Protein AF-A0A1S3G0K1-F1 (afdb_monomer_lite)

Radius of gyration: 44.55 Å; chains: 1; bounding box: 95×57×128 Å

Structure (mmCIF, N/CA/C/O backbone):
data_AF-A0A1S3G0K1-F1
#
_entry.id   AF-A0A1S3G0K1-F1
#
loop_
_atom_site.group_PDB
_atom_site.id
_atom_site.type_symbol
_atom_sit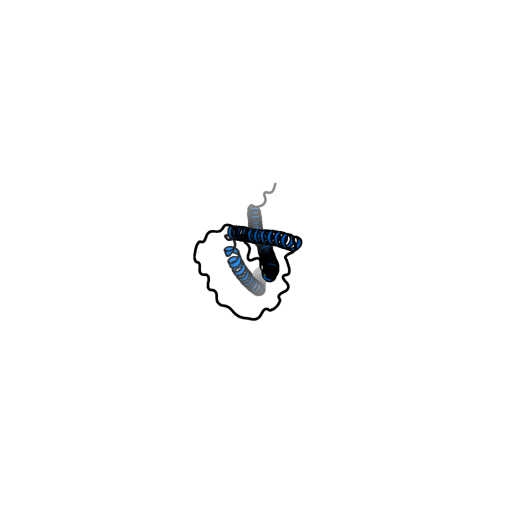e.label_atom_id
_atom_site.label_alt_id
_atom_site.label_comp_id
_atom_site.label_asym_id
_atom_site.label_entity_id
_atom_site.label_seq_id
_atom_site.pdbx_PDB_ins_code
_atom_site.Cartn_x
_atom_site.Cartn_y
_atom_site.Cartn_z
_atom_site.occupancy
_atom_site.B_iso_or_equiv
_atom_site.auth_seq_id
_atom_site.auth_comp_id
_atom_site.auth_asym_id
_atom_site.auth_atom_id
_atom_site.pdbx_PDB_model_num
ATOM 1 N N . MET A 1 1 ? 14.405 29.725 -58.510 1.00 44.22 1 MET A N 1
ATOM 2 C CA . MET A 1 1 ? 13.677 29.048 -57.414 1.00 44.22 1 MET A CA 1
ATOM 3 C C . MET A 1 1 ? 14.198 27.613 -57.371 1.00 44.22 1 MET A C 1
ATOM 5 O O . MET A 1 1 ? 13.686 26.761 -58.080 1.00 44.22 1 MET A O 1
ATOM 9 N N . ASN A 1 2 ? 15.330 27.381 -56.696 1.00 47.59 2 ASN A N 1
ATOM 10 C CA . ASN A 1 2 ? 15.990 26.072 -56.712 1.00 47.59 2 ASN A CA 1
ATOM 11 C C . ASN A 1 2 ? 15.284 25.150 -55.718 1.00 47.59 2 ASN A C 1
ATOM 13 O O . ASN A 1 2 ? 15.395 25.337 -54.508 1.00 47.59 2 ASN A O 1
ATOM 17 N N . LEU A 1 3 ? 14.529 24.192 -56.255 1.00 55.78 3 LEU A N 1
ATOM 18 C CA . LEU A 1 3 ? 13.986 23.060 -55.513 1.00 55.78 3 LEU A CA 1
ATOM 19 C C . LEU A 1 3 ? 15.159 22.322 -54.853 1.00 55.78 3 LEU A C 1
ATOM 21 O O . LEU A 1 3 ? 16.129 21.975 -55.528 1.00 55.78 3 LEU A O 1
ATOM 25 N N . LEU A 1 4 ? 15.100 22.130 -53.530 1.00 58.53 4 LEU A N 1
ATOM 26 C CA . LEU A 1 4 ? 16.066 21.284 -52.830 1.00 58.53 4 LEU A CA 1
ATOM 27 C C . LEU A 1 4 ? 16.098 19.896 -53.506 1.00 58.53 4 LEU A C 1
ATOM 29 O O . LEU A 1 4 ? 15.032 19.377 -53.842 1.00 58.53 4 LEU A O 1
ATOM 33 N N . PRO A 1 5 ? 17.282 19.283 -53.691 1.00 68.56 5 PRO A N 1
ATOM 34 C CA . PRO A 1 5 ? 17.384 17.950 -54.277 1.00 68.56 5 PRO A CA 1
ATOM 35 C C . PRO A 1 5 ? 16.595 16.947 -53.423 1.00 68.56 5 PRO A C 1
ATOM 37 O O . PRO A 1 5 ? 16.707 16.969 -52.195 1.00 68.56 5 PRO A O 1
ATOM 40 N N . GLN A 1 6 ? 15.797 16.097 -54.080 1.00 60.50 6 GLN A N 1
ATOM 41 C CA . GLN A 1 6 ? 14.873 15.122 -53.471 1.00 60.50 6 GLN A CA 1
ATOM 42 C C . GLN A 1 6 ? 15.514 14.301 -52.333 1.00 60.50 6 GLN A C 1
ATOM 44 O O . GLN A 1 6 ? 14.873 14.050 -51.314 1.00 60.50 6 GLN A O 1
ATOM 49 N N . ASP A 1 7 ? 16.811 14.001 -52.435 1.00 64.25 7 ASP A N 1
ATOM 50 C CA . ASP A 1 7 ? 17.574 13.257 -51.423 1.00 64.25 7 ASP A CA 1
ATOM 51 C C . ASP A 1 7 ? 17.661 13.968 -50.064 1.00 64.25 7 ASP A C 1
ATOM 53 O O . ASP A 1 7 ? 17.578 13.331 -49.013 1.00 64.25 7 ASP A O 1
ATOM 57 N N . LYS A 1 8 ? 17.767 15.305 -50.050 1.00 71.62 8 LYS A N 1
ATOM 58 C CA . LYS A 1 8 ? 17.786 16.074 -48.793 1.00 71.62 8 LYS A CA 1
ATOM 59 C C . LYS A 1 8 ? 16.421 16.077 -48.112 1.00 71.62 8 LYS A C 1
ATOM 61 O O . LYS A 1 8 ? 16.358 16.104 -46.886 1.00 71.62 8 LYS A O 1
ATOM 66 N N . TYR A 1 9 ? 15.345 16.041 -48.898 1.00 73.69 9 TYR A N 1
ATOM 67 C CA . TYR A 1 9 ? 13.979 15.969 -48.383 1.00 73.69 9 TYR A CA 1
ATOM 68 C C . TYR A 1 9 ? 13.699 14.602 -47.749 1.00 73.69 9 TYR A C 1
ATOM 70 O O . TYR A 1 9 ? 13.174 14.544 -46.640 1.00 73.69 9 TYR A O 1
ATOM 78 N N . ALA A 1 10 ? 14.132 13.515 -48.394 1.00 75.12 10 ALA A N 1
ATOM 79 C CA . ALA A 1 10 ? 14.035 12.166 -47.839 1.00 75.12 10 ALA A CA 1
ATOM 80 C C . ALA A 1 10 ? 14.834 12.022 -46.533 1.00 75.12 10 ALA A C 1
ATOM 82 O O . ALA A 1 10 ? 14.317 11.512 -45.541 1.00 75.12 10 ALA A O 1
ATOM 83 N N . GLN A 1 11 ? 16.061 12.551 -46.492 1.00 73.38 11 GLN A N 1
ATOM 84 C CA . GLN A 1 11 ? 16.893 12.530 -45.289 1.00 73.38 11 GLN A CA 1
ATOM 85 C C . GLN A 1 11 ? 16.291 13.356 -44.138 1.00 73.38 11 GLN A C 1
ATOM 87 O O . GLN A 1 11 ? 16.360 12.947 -42.979 1.00 73.38 11 GLN A O 1
ATOM 92 N N . TYR A 1 12 ? 15.668 14.496 -44.447 1.00 75.31 12 TYR A N 1
ATOM 93 C CA . TYR A 1 12 ? 14.980 15.327 -43.457 1.00 75.31 12 TYR A CA 1
ATOM 94 C C . TYR A 1 12 ? 13.729 14.641 -42.889 1.00 75.31 12 TYR A C 1
ATOM 96 O O . TYR A 1 12 ? 13.531 14.629 -41.675 1.00 75.31 12 TYR A O 1
ATOM 104 N N . LEU A 1 13 ? 12.923 14.010 -43.748 1.00 75.75 13 LEU A N 1
ATOM 105 C CA . LEU A 1 13 ? 11.755 13.234 -43.325 1.00 75.75 13 LEU A CA 1
ATOM 106 C C . LEU A 1 13 ? 12.152 12.009 -42.495 1.00 75.75 13 LEU A C 1
ATOM 108 O O . LEU A 1 13 ? 11.506 11.718 -41.493 1.00 75.75 13 LEU A O 1
ATOM 112 N N . GLN A 1 14 ? 13.246 11.333 -42.851 1.00 77.62 14 GLN A N 1
ATOM 113 C CA . GLN A 1 14 ? 13.774 10.216 -42.070 1.00 77.62 14 GLN A CA 1
ATOM 114 C C . GLN A 1 14 ? 14.258 10.664 -40.684 1.00 77.62 14 GLN A C 1
ATOM 116 O O . GLN A 1 14 ? 13.982 9.988 -39.695 1.00 77.62 14 GLN A O 1
ATOM 121 N N . TYR A 1 15 ? 14.918 11.822 -40.591 1.00 76.25 15 TYR A N 1
ATOM 122 C CA . TYR A 1 15 ? 15.326 12.396 -39.309 1.00 76.25 15 TYR A CA 1
ATOM 123 C C . TYR A 1 15 ? 14.120 12.751 -38.429 1.00 76.25 15 TYR A C 1
ATOM 125 O O . TYR A 1 15 ? 14.107 12.407 -37.251 1.00 76.25 15 TYR A O 1
ATOM 133 N N . LEU A 1 16 ? 13.085 13.371 -39.006 1.00 78.06 16 LEU A N 1
ATOM 134 C CA . LEU A 1 16 ? 11.827 13.677 -38.314 1.00 78.06 16 LEU A CA 1
ATOM 135 C C . LEU A 1 16 ? 11.107 12.420 -37.814 1.00 78.06 16 LEU A C 1
ATOM 137 O O . LEU A 1 16 ? 10.608 12.428 -36.692 1.00 78.06 16 LEU A O 1
ATOM 141 N N . ASN A 1 17 ? 11.091 11.341 -38.600 1.00 71.69 17 ASN A N 1
ATOM 142 C CA . ASN A 1 17 ? 10.470 10.078 -38.192 1.00 71.69 17 ASN A CA 1
ATOM 143 C C . ASN A 1 17 ? 11.197 9.450 -36.997 1.00 71.69 17 ASN A C 1
ATOM 145 O O . ASN A 1 17 ? 10.560 9.067 -36.023 1.00 71.69 17 ASN A O 1
ATOM 149 N N . ILE A 1 18 ? 12.533 9.424 -37.028 1.00 73.62 18 ILE A N 1
ATOM 150 C CA . ILE A 1 18 ? 13.353 8.915 -35.917 1.00 73.62 18 ILE A CA 1
ATOM 151 C C . ILE A 1 18 ? 13.140 9.756 -34.650 1.00 73.62 18 ILE A C 1
ATOM 153 O O . ILE A 1 18 ? 13.030 9.215 -33.552 1.00 73.62 18 ILE A O 1
ATOM 157 N N . LEU A 1 19 ? 13.054 11.082 -34.791 1.00 71.00 19 LEU A N 1
ATOM 158 C CA . LEU A 1 19 ? 12.780 11.987 -33.672 1.00 71.00 19 LEU A CA 1
ATOM 159 C C . LEU A 1 19 ? 11.377 11.774 -33.093 1.00 71.00 19 LEU A C 1
ATOM 161 O O . LEU A 1 19 ? 11.214 11.787 -31.875 1.00 71.00 19 LEU A O 1
ATOM 165 N N . SER A 1 20 ? 10.386 11.548 -33.958 1.00 75.31 20 SER A N 1
ATOM 166 C CA . SER A 1 20 ? 9.005 11.255 -33.574 1.00 75.31 20 SER A CA 1
ATOM 167 C C . SER A 1 20 ? 8.886 9.927 -32.828 1.00 75.31 20 SER A C 1
ATOM 169 O O . SER A 1 20 ? 8.263 9.890 -31.770 1.00 75.31 20 SER A O 1
ATOM 171 N N . GLU A 1 21 ? 9.499 8.852 -33.332 1.00 72.06 21 GLU A N 1
ATOM 172 C CA . GLU A 1 21 ? 9.485 7.551 -32.650 1.00 72.06 21 GLU A CA 1
ATOM 173 C C . GLU A 1 21 ? 10.198 7.608 -31.298 1.00 72.06 21 GLU A C 1
ATOM 175 O O . GLU A 1 21 ? 9.660 7.135 -30.303 1.00 72.06 21 GLU A O 1
ATOM 180 N N . CYS A 1 22 ? 11.343 8.290 -31.218 1.00 71.44 22 CYS A N 1
ATOM 181 C CA . CYS A 1 22 ? 12.070 8.457 -29.959 1.00 71.44 22 CYS A CA 1
ATOM 182 C C . CYS A 1 22 ? 11.266 9.269 -28.920 1.00 71.44 22 CYS A C 1
ATOM 184 O O . CYS A 1 22 ? 11.326 9.006 -27.718 1.00 71.44 22 CYS A O 1
ATOM 186 N N . TYR A 1 23 ? 10.470 10.245 -29.369 1.00 66.56 23 TYR A N 1
ATOM 187 C CA . TYR A 1 23 ? 9.589 11.021 -28.494 1.00 66.56 23 TYR A CA 1
ATOM 188 C C . TYR A 1 23 ? 8.366 10.214 -28.028 1.00 66.56 23 TYR A C 1
ATOM 190 O O . TYR A 1 23 ? 7.982 10.297 -26.861 1.00 66.56 23 TYR A O 1
ATOM 198 N N . LEU A 1 24 ? 7.785 9.399 -28.913 1.00 68.06 24 LEU A N 1
ATOM 199 C CA . LEU A 1 24 ? 6.706 8.463 -28.583 1.00 68.06 24 LEU A CA 1
ATOM 200 C C . LEU A 1 24 ? 7.162 7.384 -27.592 1.00 68.06 24 LEU A C 1
ATOM 202 O O . LEU A 1 24 ? 6.444 7.128 -26.628 1.00 68.06 24 LEU A O 1
ATOM 206 N N . ASP A 1 25 ? 8.364 6.829 -27.758 1.00 70.75 25 ASP A N 1
ATOM 207 C CA . ASP A 1 25 ? 8.956 5.868 -26.815 1.00 70.75 25 ASP A CA 1
ATOM 208 C C . ASP A 1 25 ? 9.283 6.503 -25.459 1.00 70.75 25 ASP A C 1
ATOM 210 O O . ASP A 1 25 ? 9.043 5.912 -24.409 1.00 70.75 25 ASP A O 1
ATOM 214 N N . SER A 1 26 ? 9.765 7.746 -25.452 1.00 67.50 26 SER A N 1
ATOM 215 C CA . SER A 1 26 ? 9.963 8.515 -24.217 1.00 67.50 26 SER A CA 1
ATOM 216 C C . SER A 1 26 ? 8.649 8.696 -23.440 1.00 67.50 26 SER A C 1
ATOM 218 O O . SER A 1 26 ? 8.595 8.467 -22.229 1.00 67.50 26 SER A O 1
ATOM 220 N N . ILE A 1 27 ? 7.559 9.042 -24.134 1.00 66.50 27 ILE A N 1
ATOM 221 C CA . ILE A 1 27 ? 6.227 9.187 -23.530 1.00 66.50 27 ILE A CA 1
ATOM 222 C C . ILE A 1 27 ? 5.674 7.832 -23.063 1.00 66.50 27 ILE A C 1
ATOM 224 O O . ILE A 1 27 ? 5.106 7.757 -21.967 1.00 66.50 27 ILE A O 1
ATOM 228 N N . SER A 1 28 ? 5.855 6.767 -23.854 1.00 65.88 28 SER A N 1
ATOM 229 C CA . SER A 1 28 ? 5.390 5.413 -23.516 1.00 65.88 28 SER A CA 1
ATOM 230 C C . SER A 1 28 ? 6.097 4.857 -22.278 1.00 65.88 28 SER A C 1
ATOM 232 O O . SER A 1 28 ? 5.469 4.169 -21.478 1.00 65.88 28 SER A O 1
ATOM 234 N N . LEU A 1 29 ? 7.364 5.226 -22.063 1.00 65.69 29 LEU A N 1
ATOM 235 C CA . LEU A 1 29 ? 8.149 4.848 -20.889 1.00 65.69 29 LEU A CA 1
ATOM 236 C C . LEU A 1 29 ? 7.809 5.692 -19.645 1.00 65.69 29 LEU A C 1
ATOM 238 O O . LEU A 1 29 ? 7.920 5.219 -18.511 1.00 65.69 29 LEU A O 1
ATOM 242 N N . PHE A 1 30 ? 7.364 6.937 -19.834 1.00 66.06 30 PHE A N 1
ATOM 243 C CA . PHE A 1 30 ? 7.071 7.873 -18.744 1.00 66.06 30 PHE A CA 1
ATOM 244 C C . PHE A 1 30 ? 5.681 7.677 -18.110 1.00 66.06 30 PHE A C 1
ATOM 246 O O . PHE A 1 30 ? 5.525 7.822 -16.893 1.00 66.06 30 PHE A O 1
ATOM 253 N N . LEU A 1 31 ? 4.667 7.302 -18.896 1.00 67.75 31 LEU A N 1
ATOM 254 C CA . LEU A 1 31 ? 3.308 7.030 -18.395 1.00 67.75 31 LEU A CA 1
ATOM 255 C C . LEU A 1 31 ? 3.265 5.934 -17.299 1.00 67.75 31 LEU A C 1
ATOM 257 O O . LEU A 1 31 ? 2.686 6.182 -16.233 1.00 67.75 31 LEU A O 1
ATOM 261 N N . PRO A 1 32 ? 3.919 4.769 -17.491 1.00 69.62 32 PRO A N 1
ATOM 262 C CA . PRO A 1 32 ? 4.001 3.703 -16.493 1.00 69.62 32 PRO A CA 1
ATOM 263 C C . PRO A 1 32 ? 4.743 4.143 -15.229 1.00 69.62 32 PRO A C 1
ATOM 265 O O . PRO A 1 32 ? 4.364 3.771 -14.118 1.00 69.62 32 PRO A O 1
ATOM 268 N N . PHE A 1 33 ? 5.777 4.979 -15.369 1.00 69.31 33 PHE A N 1
ATOM 269 C CA . PHE A 1 33 ? 6.531 5.512 -14.234 1.00 69.31 33 PHE A CA 1
ATOM 270 C C . PHE A 1 33 ? 5.661 6.397 -13.324 1.00 69.31 33 PHE A C 1
ATOM 272 O O . PHE A 1 33 ? 5.673 6.234 -12.100 1.00 69.31 33 PHE A O 1
ATOM 279 N N . LEU A 1 34 ? 4.840 7.282 -13.898 1.00 68.06 34 LEU A N 1
ATOM 280 C CA . LEU A 1 34 ? 3.900 8.111 -13.131 1.00 68.06 34 LEU A CA 1
ATOM 281 C C . LEU A 1 34 ? 2.782 7.292 -12.470 1.00 68.06 34 LEU A C 1
ATOM 283 O O . LEU A 1 34 ? 2.325 7.619 -11.371 1.00 68.06 34 LEU A O 1
ATOM 287 N N . GLN A 1 35 ? 2.318 6.230 -13.129 1.00 69.25 35 GLN A N 1
ATOM 288 C CA . GLN A 1 35 ? 1.355 5.295 -12.545 1.00 69.25 35 GLN A CA 1
ATOM 289 C C . GLN A 1 35 ? 1.975 4.525 -11.369 1.00 69.25 35 GLN A C 1
ATOM 291 O O . GLN A 1 35 ? 1.346 4.418 -10.316 1.00 69.25 35 GLN A O 1
ATOM 296 N N . ARG A 1 36 ? 3.240 4.098 -11.490 1.00 65.06 36 ARG A N 1
ATOM 297 C CA . ARG A 1 36 ? 3.999 3.430 -10.423 1.00 65.06 36 ARG A CA 1
ATOM 298 C C . ARG A 1 36 ? 4.214 4.322 -9.202 1.00 65.06 36 ARG A C 1
ATOM 300 O O . ARG A 1 36 ? 3.993 3.871 -8.083 1.00 65.06 36 ARG A O 1
ATOM 307 N N . GLN A 1 37 ? 4.605 5.584 -9.396 1.00 71.25 37 GLN A N 1
ATOM 308 C CA . GLN A 1 37 ? 4.758 6.551 -8.299 1.00 71.25 37 GLN A CA 1
ATOM 309 C C . GLN A 1 37 ? 3.451 6.719 -7.509 1.00 71.25 37 GLN A C 1
ATOM 311 O O . GLN A 1 37 ? 3.460 6.643 -6.281 1.00 71.25 37 GLN A O 1
ATOM 316 N N . ARG A 1 38 ? 2.317 6.875 -8.207 1.00 71.88 38 ARG A N 1
ATOM 317 C CA . ARG A 1 38 ? 0.996 6.966 -7.565 1.00 71.88 38 ARG A CA 1
ATOM 318 C C . ARG A 1 38 ? 0.606 5.679 -6.843 1.00 71.88 38 ARG A C 1
ATOM 320 O O . ARG A 1 38 ? 0.036 5.760 -5.762 1.00 71.88 38 ARG A O 1
ATOM 327 N N . LYS A 1 39 ? 0.925 4.512 -7.406 1.00 70.44 39 LYS A N 1
ATOM 328 C CA . LYS A 1 39 ? 0.660 3.217 -6.772 1.00 70.44 39 LYS A CA 1
ATOM 329 C C . LYS A 1 39 ? 1.430 3.053 -5.462 1.00 70.44 39 LYS A C 1
ATOM 331 O O . LYS A 1 39 ? 0.814 2.802 -4.441 1.00 70.44 39 LYS A O 1
ATOM 336 N N . ILE A 1 40 ? 2.741 3.303 -5.465 1.00 73.81 40 ILE A N 1
ATOM 337 C CA . ILE A 1 40 ? 3.574 3.189 -4.254 1.00 73.81 40 ILE A CA 1
ATOM 338 C C . ILE A 1 40 ? 3.053 4.104 -3.136 1.00 73.81 40 ILE A C 1
ATOM 340 O O . ILE A 1 40 ? 3.021 3.708 -1.973 1.00 73.81 40 ILE A O 1
ATOM 344 N N . GLN A 1 41 ? 2.623 5.323 -3.477 1.00 74.50 41 GLN A N 1
ATOM 345 C CA . GLN A 1 41 ? 2.041 6.246 -2.501 1.00 74.50 41 GLN A CA 1
ATOM 346 C C . GLN A 1 41 ? 0.701 5.741 -1.948 1.00 74.50 41 GLN A C 1
ATOM 348 O O . GLN A 1 41 ? 0.478 5.830 -0.743 1.00 74.50 41 GLN A O 1
ATOM 353 N N . LYS A 1 42 ? -0.165 5.180 -2.802 1.00 76.38 42 LYS A N 1
ATOM 354 C CA . LYS A 1 42 ? -1.436 4.574 -2.382 1.00 76.38 42 LYS A CA 1
ATOM 355 C C . LYS A 1 42 ? -1.219 3.355 -1.490 1.00 76.38 42 LYS A C 1
ATOM 357 O O . LYS A 1 42 ? -1.797 3.308 -0.414 1.00 76.38 42 LYS A O 1
ATOM 362 N N . ASP A 1 43 ? -0.357 2.423 -1.891 1.00 76.81 43 ASP A N 1
ATOM 363 C CA . ASP A 1 43 ? -0.085 1.189 -1.142 1.00 76.81 43 ASP A CA 1
ATOM 364 C C . ASP A 1 43 ? 0.484 1.509 0.245 1.00 76.81 43 ASP A C 1
ATOM 366 O O . ASP A 1 43 ? 0.071 0.935 1.254 1.00 76.81 43 ASP A O 1
ATOM 370 N N . ARG A 1 44 ? 1.385 2.497 0.317 1.00 81.19 44 ARG A N 1
ATOM 371 C CA . ARG A 1 44 ? 1.915 2.986 1.590 1.00 81.19 44 ARG A CA 1
ATOM 372 C C . ARG A 1 44 ? 0.820 3.585 2.470 1.00 81.19 44 ARG A C 1
ATOM 374 O O . ARG A 1 44 ? 0.751 3.255 3.650 1.00 81.19 44 ARG A O 1
ATOM 381 N N . LEU A 1 45 ? -0.034 4.438 1.906 1.00 84.94 45 LEU A N 1
ATOM 382 C CA . LEU A 1 45 ? -1.130 5.063 2.646 1.00 84.94 45 LEU A CA 1
ATOM 383 C C . LEU A 1 45 ? -2.120 4.016 3.172 1.00 84.94 45 LEU A C 1
ATOM 385 O O . LEU A 1 45 ? -2.534 4.082 4.324 1.00 84.94 45 LEU A O 1
ATOM 389 N N . VAL A 1 46 ? -2.453 3.023 2.349 1.00 85.56 46 VAL A N 1
ATOM 390 C CA . VAL A 1 46 ? -3.311 1.888 2.711 1.00 85.56 46 VAL A CA 1
ATOM 391 C C . VAL A 1 46 ? -2.710 1.096 3.872 1.00 85.56 46 VAL A C 1
ATOM 393 O O . VAL A 1 46 ? -3.421 0.765 4.823 1.00 85.56 46 VAL A O 1
ATOM 396 N N . ALA A 1 47 ? -1.405 0.819 3.832 1.00 81.56 47 ALA A N 1
ATOM 397 C CA . ALA A 1 47 ? -0.713 0.108 4.902 1.00 81.56 47 ALA A CA 1
ATOM 398 C C . ALA A 1 47 ? -0.686 0.915 6.214 1.00 81.56 47 ALA A C 1
ATOM 400 O O . ALA A 1 47 ? -0.954 0.368 7.288 1.00 81.56 47 ALA A O 1
ATOM 401 N N . GLU A 1 48 ? -0.406 2.220 6.139 1.00 87.94 48 GLU A N 1
ATOM 402 C CA . GLU A 1 48 ? -0.408 3.127 7.296 1.00 87.94 48 GLU A CA 1
ATOM 403 C C . GLU A 1 48 ? -1.817 3.267 7.902 1.00 87.94 48 GLU A C 1
ATOM 405 O O . GLU A 1 48 ? -1.981 3.202 9.125 1.00 87.94 48 GLU A O 1
ATOM 410 N N . PHE A 1 49 ? -2.849 3.376 7.061 1.00 89.88 49 PHE A N 1
ATOM 411 C CA . PHE A 1 49 ? -4.246 3.446 7.486 1.00 89.88 49 PHE A CA 1
ATOM 412 C C . PHE A 1 49 ? -4.715 2.135 8.129 1.00 89.88 49 PHE A C 1
ATOM 414 O O . PHE A 1 49 ? -5.256 2.153 9.232 1.00 89.88 49 PHE A O 1
ATOM 421 N N . THR A 1 50 ? -4.409 0.992 7.506 1.00 87.56 50 THR A N 1
ATOM 422 C CA . THR A 1 50 ? -4.676 -0.350 8.055 1.00 87.56 50 THR A CA 1
ATOM 423 C C . THR A 1 50 ? -4.039 -0.515 9.431 1.00 87.56 50 THR A C 1
ATOM 425 O O . THR A 1 50 ? -4.707 -0.882 10.397 1.00 87.56 50 THR A O 1
ATOM 428 N N . THR A 1 51 ? -2.754 -0.180 9.554 1.00 89.31 51 THR A N 1
ATOM 429 C CA . THR A 1 51 ? -2.033 -0.260 10.830 1.00 89.31 51 THR A CA 1
ATOM 430 C C . THR A 1 51 ? -2.686 0.632 11.888 1.00 89.31 51 THR A C 1
ATOM 432 O O . THR A 1 51 ? -2.918 0.195 13.014 1.00 89.31 51 THR A O 1
ATOM 435 N N . SER A 1 52 ? -3.048 1.864 11.530 1.00 92.31 52 SER A N 1
ATOM 436 C CA . SER A 1 52 ? -3.696 2.799 12.456 1.00 92.31 52 SER A CA 1
ATOM 437 C C . SER A 1 52 ? -5.067 2.298 12.917 1.00 92.31 52 SER A C 1
ATOM 439 O O . SER A 1 52 ? -5.352 2.329 14.114 1.00 92.31 52 SER A O 1
ATOM 441 N N . LEU A 1 53 ? -5.881 1.759 12.003 1.00 90.31 53 LEU A N 1
ATOM 442 C CA . LEU A 1 53 ? -7.189 1.183 12.323 1.00 90.31 53 LEU A CA 1
ATOM 443 C C . LEU A 1 53 ? -7.085 -0.052 13.216 1.00 90.31 53 LEU A C 1
ATOM 445 O O . LEU A 1 53 ? -7.838 -0.161 14.178 1.00 90.31 53 LEU A O 1
ATOM 449 N N . THR A 1 54 ? -6.139 -0.962 12.961 1.00 89.56 54 THR A N 1
ATOM 450 C CA . THR A 1 54 ? -5.949 -2.135 13.837 1.00 89.56 54 THR A CA 1
ATOM 451 C C . THR A 1 54 ? -5.561 -1.727 15.259 1.00 89.56 54 THR A C 1
ATOM 453 O O . THR A 1 54 ? -6.078 -2.282 16.232 1.00 89.56 54 THR A O 1
ATOM 456 N N . ASN A 1 55 ? -4.702 -0.713 15.400 1.00 94.06 55 ASN A N 1
ATOM 457 C CA . ASN A 1 55 ? -4.352 -0.148 16.700 1.00 94.06 55 ASN A CA 1
ATOM 458 C C . ASN A 1 55 ? -5.567 0.493 17.380 1.00 94.06 55 ASN A C 1
ATOM 460 O O . ASN A 1 55 ? -5.797 0.256 18.565 1.00 94.06 55 ASN A O 1
ATOM 464 N N . PHE A 1 56 ? -6.366 1.260 16.638 1.00 92.50 56 PHE A N 1
ATOM 465 C CA . PHE A 1 56 ? -7.577 1.886 17.161 1.00 92.50 56 PHE A CA 1
ATOM 466 C C . PHE A 1 56 ? -8.606 0.844 17.622 1.00 92.50 56 PHE A C 1
ATOM 468 O O . PHE A 1 56 ? -9.071 0.903 18.758 1.00 92.50 56 PHE A O 1
ATOM 475 N N . GLN A 1 57 ? -8.860 -0.184 16.809 1.00 91.69 57 GLN A N 1
ATOM 476 C CA . GLN A 1 57 ? -9.732 -1.307 17.157 1.00 91.69 57 GLN A CA 1
ATOM 477 C C . GLN A 1 57 ? -9.249 -2.038 18.417 1.00 91.69 57 GLN A C 1
ATOM 479 O O . GLN A 1 57 ? -10.052 -2.421 19.270 1.00 91.69 57 GLN A O 1
ATOM 484 N N . LYS A 1 58 ? -7.931 -2.230 18.563 1.00 93.94 58 LYS A N 1
ATOM 485 C CA . LYS A 1 58 ? -7.337 -2.834 19.762 1.00 93.94 58 LYS A CA 1
ATOM 486 C C . LYS A 1 58 ? -7.607 -1.987 21.006 1.00 93.94 58 LYS A C 1
ATOM 488 O O . LYS A 1 58 ? -8.004 -2.538 22.031 1.00 93.94 58 LYS A O 1
ATOM 493 N N . VAL A 1 59 ? -7.417 -0.670 20.914 1.00 94.38 59 VAL A N 1
ATOM 494 C CA . VAL A 1 59 ? -7.676 0.263 22.022 1.00 94.38 59 VAL A CA 1
ATOM 495 C C . VAL A 1 59 ? -9.163 0.295 22.377 1.00 94.38 59 VAL A C 1
ATOM 497 O O . VAL A 1 59 ? -9.494 0.203 23.555 1.00 94.38 59 VAL A O 1
ATOM 500 N N . GLN A 1 60 ? -10.062 0.343 21.389 1.00 92.12 60 GLN A N 1
ATOM 501 C CA . GLN A 1 60 ? -11.508 0.298 21.626 1.00 92.12 60 GLN A CA 1
ATOM 502 C C . GLN A 1 60 ? -11.953 -1.004 22.297 1.00 92.12 60 GLN A C 1
ATOM 504 O O . GLN A 1 60 ? -12.699 -0.963 23.272 1.00 92.12 60 GLN A O 1
ATOM 509 N N . ARG A 1 61 ? -11.454 -2.163 21.843 1.00 92.31 61 ARG A N 1
ATOM 510 C CA . ARG A 1 61 ? -11.734 -3.454 22.497 1.00 92.31 61 ARG A CA 1
ATOM 511 C C . ARG A 1 61 ? -11.247 -3.479 23.937 1.00 92.31 61 ARG A C 1
ATOM 513 O O . ARG A 1 61 ? -11.982 -3.912 24.817 1.00 92.31 61 ARG A O 1
ATOM 520 N N . GLN A 1 62 ? -10.037 -2.981 24.178 1.00 94.25 62 GLN A N 1
ATOM 521 C CA . GLN A 1 62 ? -9.487 -2.896 25.524 1.00 94.25 62 GLN A CA 1
ATOM 522 C C . GLN A 1 62 ? -10.316 -1.960 26.418 1.00 94.25 62 GLN A C 1
ATOM 524 O O . GLN A 1 62 ? -10.527 -2.267 27.589 1.00 94.25 62 GLN A O 1
ATOM 529 N N . ALA A 1 63 ? -10.802 -0.835 25.885 1.00 91.38 63 ALA A N 1
ATOM 530 C CA . ALA A 1 63 ? -11.694 0.067 26.608 1.00 91.38 63 ALA A CA 1
ATOM 531 C C . ALA A 1 63 ? -13.027 -0.618 26.949 1.00 91.38 63 ALA A C 1
ATOM 533 O O . ALA A 1 63 ? -13.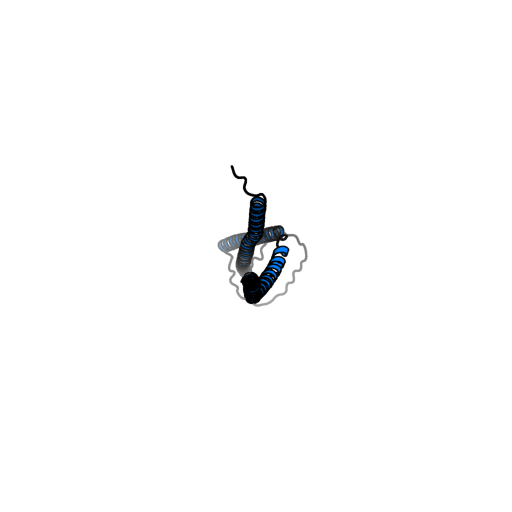453 -0.577 28.101 1.00 91.38 63 ALA A O 1
ATOM 534 N N . ALA A 1 64 ? -13.633 -1.322 25.987 1.00 91.31 64 ALA A N 1
ATOM 535 C CA . ALA A 1 64 ? -14.881 -2.054 26.195 1.00 91.31 64 ALA A CA 1
ATOM 536 C C . ALA A 1 64 ? -14.729 -3.166 27.245 1.00 91.31 64 ALA A C 1
ATOM 538 O O . ALA A 1 64 ? -15.600 -3.341 28.092 1.00 91.31 64 ALA A O 1
ATOM 539 N N . GLU A 1 65 ? -13.613 -3.898 27.228 1.00 91.94 65 GLU A N 1
ATOM 540 C CA . GLU A 1 65 ? -13.313 -4.943 28.212 1.00 91.94 65 GLU A CA 1
ATOM 541 C C . GLU A 1 65 ? -13.139 -4.360 29.621 1.00 91.94 65 GLU A C 1
ATOM 543 O O . GLU A 1 65 ? -13.760 -4.843 30.565 1.00 91.94 65 GLU A O 1
ATOM 548 N N . ARG A 1 66 ? -12.393 -3.257 29.760 1.00 91.94 66 ARG A N 1
ATOM 549 C CA . ARG A 1 66 ? -12.223 -2.547 31.042 1.00 91.94 66 ARG A CA 1
ATOM 550 C C . ARG A 1 66 ? -13.551 -2.066 31.623 1.00 91.94 66 ARG A C 1
ATOM 552 O O . ARG A 1 66 ? -13.757 -2.159 32.833 1.00 91.94 66 ARG A O 1
ATOM 559 N N . GLU A 1 67 ? -14.433 -1.560 30.769 1.00 88.12 67 GLU A N 1
ATOM 560 C CA . GLU A 1 67 ? -15.752 -1.076 31.164 1.00 88.12 67 GLU A CA 1
ATOM 561 C C . GLU A 1 67 ? -16.674 -2.236 31.576 1.00 88.12 67 GLU A C 1
ATOM 563 O O . GLU A 1 67 ? -17.315 -2.184 32.626 1.00 88.12 67 GLU A O 1
ATOM 568 N N . LYS A 1 68 ? -16.662 -3.343 30.818 1.00 89.88 68 LYS A N 1
ATOM 569 C CA . LYS A 1 68 ? -17.387 -4.578 31.165 1.00 89.88 68 LYS A CA 1
ATOM 570 C C . LYS A 1 68 ? -16.921 -5.158 32.494 1.00 89.88 68 LYS A C 1
ATOM 572 O O . LYS A 1 68 ? -17.747 -5.525 33.326 1.00 89.88 68 LYS A O 1
ATOM 577 N N . GLU A 1 69 ? -15.611 -5.225 32.716 1.00 90.19 69 GLU A N 1
ATOM 578 C CA . GLU A 1 69 ? -15.046 -5.681 33.984 1.00 90.19 69 GLU A CA 1
ATOM 579 C C . GLU A 1 69 ? -15.462 -4.781 35.152 1.00 90.19 69 GLU A C 1
ATOM 581 O O . GLU A 1 69 ? -15.738 -5.281 36.241 1.00 90.19 69 GLU A O 1
ATOM 586 N N . PHE A 1 70 ? -15.510 -3.461 34.948 1.00 86.81 70 PHE A N 1
ATOM 587 C CA . PHE A 1 70 ? -15.980 -2.526 35.967 1.00 86.81 70 PHE A CA 1
ATOM 588 C C . PHE A 1 70 ? -17.438 -2.806 36.338 1.00 86.81 70 PHE A C 1
ATOM 590 O O . PHE A 1 70 ? -17.727 -3.049 37.510 1.00 86.81 70 PHE A O 1
ATOM 597 N N . VAL A 1 71 ? -18.328 -2.879 35.345 1.00 85.88 71 VAL A N 1
ATOM 598 C CA . VAL A 1 71 ? -19.750 -3.191 35.557 1.00 85.88 71 VAL A CA 1
ATOM 599 C C . VAL A 1 71 ? -19.929 -4.556 36.235 1.00 85.88 71 VAL A C 1
ATOM 601 O O . VAL A 1 71 ? -20.720 -4.683 37.170 1.00 85.88 71 VAL A O 1
ATOM 604 N N . ALA A 1 72 ? -19.169 -5.574 35.820 1.00 84.81 72 ALA A N 1
ATOM 605 C CA . ALA A 1 72 ? -19.217 -6.907 36.416 1.00 84.81 72 ALA A CA 1
ATOM 606 C C . ALA A 1 72 ? -18.774 -6.907 37.887 1.00 84.81 72 ALA A C 1
ATOM 608 O O . ALA A 1 72 ? -19.404 -7.571 38.710 1.00 84.81 72 ALA A O 1
ATOM 609 N N . ARG A 1 73 ? -17.729 -6.144 38.239 1.00 85.06 73 ARG A N 1
ATOM 610 C CA . ARG A 1 73 ? -17.270 -6.006 39.630 1.00 85.06 73 ARG A CA 1
ATOM 611 C C . ARG A 1 73 ? -18.308 -5.315 40.509 1.00 85.06 73 ARG A C 1
ATOM 613 O O . ARG A 1 73 ? -18.588 -5.827 41.589 1.00 85.06 73 ARG A O 1
ATOM 620 N N . VAL A 1 74 ? -18.905 -4.214 40.044 1.00 81.88 74 VAL A N 1
ATOM 621 C CA . VAL A 1 74 ? -19.953 -3.505 40.802 1.00 81.88 74 VAL A CA 1
ATOM 622 C C . VAL A 1 74 ? -21.171 -4.419 40.995 1.00 81.88 74 VAL A C 1
ATOM 624 O O . VAL A 1 74 ? -21.628 -4.603 42.122 1.00 81.88 74 VAL A O 1
ATOM 627 N N . ARG A 1 75 ? -21.624 -5.124 39.944 1.00 79.50 75 ARG A N 1
ATOM 628 C CA . ARG A 1 75 ? -22.705 -6.124 40.063 1.00 79.50 75 ARG A CA 1
ATOM 629 C C . ARG A 1 75 ? -22.371 -7.268 41.026 1.00 79.50 75 ARG A C 1
ATOM 631 O O . ARG A 1 75 ? -23.221 -7.639 41.830 1.00 79.50 75 ARG A O 1
ATOM 638 N N . ALA A 1 76 ? -21.161 -7.825 40.973 1.00 76.94 76 ALA A N 1
ATOM 639 C CA . ALA A 1 76 ? -20.759 -8.942 41.832 1.00 76.94 76 ALA A CA 1
ATOM 640 C C . ALA A 1 76 ? -20.625 -8.542 43.311 1.00 76.94 76 ALA A C 1
ATOM 642 O O . ALA A 1 76 ? -21.027 -9.314 44.181 1.00 76.94 76 ALA A O 1
ATOM 643 N N . SER A 1 77 ? -20.109 -7.339 43.588 1.00 70.88 77 SER A N 1
ATOM 644 C CA . SER A 1 77 ? -20.033 -6.778 44.948 1.00 70.88 77 SER A CA 1
ATOM 645 C C . SER A 1 77 ? -21.422 -6.599 45.557 1.00 70.88 77 SER A C 1
ATOM 647 O O . SER A 1 77 ? -21.626 -6.806 46.745 1.00 70.88 77 SER A O 1
ATOM 649 N N . SER A 1 78 ? -22.394 -6.284 44.708 1.00 64.19 78 SER A N 1
ATOM 650 C CA . SER A 1 78 ? -23.724 -5.876 45.135 1.00 64.19 78 SER A CA 1
ATOM 651 C C . SER A 1 78 ? -24.779 -6.979 45.292 1.00 64.19 78 SER A C 1
ATOM 653 O O . SER A 1 78 ? -25.917 -6.678 45.638 1.00 64.19 78 SER A O 1
ATOM 655 N N . ARG A 1 79 ? -24.456 -8.254 45.006 1.00 57.84 79 ARG A N 1
ATOM 656 C CA . ARG A 1 79 ? -25.429 -9.373 44.988 1.00 57.84 79 ARG A CA 1
ATOM 657 C C . ARG A 1 79 ? -26.793 -8.987 44.379 1.00 57.84 79 ARG A C 1
ATOM 659 O O . ARG A 1 79 ? -27.837 -9.373 44.905 1.00 57.84 79 ARG A O 1
ATOM 666 N N . VAL A 1 80 ? -26.806 -8.305 43.228 1.00 52.41 80 VAL A N 1
ATOM 667 C CA . VAL A 1 80 ? -28.017 -8.186 42.390 1.00 52.41 80 VAL A CA 1
ATOM 668 C C . VAL A 1 80 ? -28.353 -9.570 41.835 1.00 52.41 80 VAL A C 1
ATOM 670 O O . VAL A 1 80 ? -28.060 -9.917 40.695 1.00 52.41 80 VAL A O 1
ATOM 673 N N . SER A 1 81 ? -28.955 -10.408 42.672 1.00 50.25 81 SER A N 1
ATOM 674 C CA . SER A 1 81 ? -29.756 -11.548 42.259 1.00 50.25 81 SER A CA 1
ATOM 675 C C . SER A 1 81 ? -31.185 -11.026 42.168 1.00 50.25 81 SER A C 1
ATOM 677 O O . SER A 1 81 ? -31.974 -11.136 43.099 1.00 50.25 81 SER A O 1
ATOM 679 N N . GLY A 1 82 ? -31.476 -10.303 41.088 1.00 47.62 82 GLY A N 1
ATOM 680 C CA . GLY A 1 82 ? -32.703 -9.521 41.008 1.00 47.62 82 GLY A CA 1
ATOM 681 C C . GLY A 1 82 ? -33.011 -9.018 39.609 1.00 47.62 82 GLY A C 1
ATOM 682 O O . GLY A 1 82 ? -32.977 -7.824 39.363 1.00 47.62 82 GLY A O 1
ATOM 683 N N . SER A 1 83 ? -33.343 -9.946 38.710 1.00 42.72 83 SER A N 1
ATOM 684 C CA . SER A 1 83 ? -34.415 -9.749 37.726 1.00 42.72 83 SER A CA 1
ATOM 685 C C . SER A 1 83 ? -34.363 -8.491 36.838 1.00 42.72 83 SER A C 1
ATOM 687 O O . SER A 1 83 ? -35.343 -7.753 36.752 1.00 42.72 83 SER A O 1
ATOM 689 N N . PHE A 1 84 ? -33.293 -8.304 36.067 1.00 40.16 84 PHE A N 1
ATOM 690 C CA . PHE A 1 84 ? -33.443 -7.654 34.761 1.00 40.16 84 PHE A CA 1
ATOM 691 C C . PHE A 1 84 ? -32.978 -8.624 33.681 1.00 40.16 84 PHE A C 1
ATOM 693 O O . PHE A 1 84 ? -31.877 -8.546 33.144 1.00 40.16 84 PHE A O 1
ATOM 700 N N . SER A 1 85 ? -33.819 -9.635 33.462 1.00 41.00 85 SER A N 1
ATOM 701 C CA . SER A 1 85 ? -33.759 -10.480 32.280 1.00 41.00 85 SER A CA 1
ATOM 702 C C . SER A 1 85 ? -33.949 -9.584 31.063 1.00 41.00 85 SER A C 1
ATOM 704 O O . SER A 1 85 ? -35.058 -9.142 30.776 1.00 41.00 85 SER A O 1
ATOM 706 N N . GLU A 1 86 ? -32.855 -9.313 30.360 1.00 40.94 86 GLU A N 1
ATOM 707 C CA . GLU A 1 86 ? -32.933 -8.999 28.944 1.00 40.94 86 GLU A CA 1
ATOM 708 C C . GLU A 1 86 ? -33.530 -10.243 28.271 1.00 40.94 86 GLU A C 1
ATOM 710 O O . GLU A 1 86 ? -33.030 -11.364 28.408 1.00 40.94 86 GLU A O 1
ATOM 715 N N . ASP A 1 87 ? -34.695 -10.038 27.674 1.00 41.06 87 ASP A N 1
ATOM 716 C CA . ASP A 1 87 ? -35.567 -11.025 27.061 1.00 41.06 87 ASP A CA 1
ATOM 717 C C . ASP A 1 87 ? -34.854 -11.743 25.904 1.00 41.06 87 ASP A C 1
ATOM 719 O O . ASP A 1 87 ? -34.932 -11.346 24.745 1.00 41.06 87 ASP A O 1
ATOM 723 N N . VAL A 1 88 ? -34.098 -12.798 26.221 1.00 42.47 88 VAL A N 1
ATOM 724 C CA . VAL A 1 88 ? -33.569 -13.752 25.241 1.00 42.47 88 VAL A CA 1
ATOM 725 C C . VAL A 1 88 ? -33.717 -15.164 25.801 1.00 42.47 88 VAL A C 1
ATOM 727 O O . VAL A 1 88 ? -32.796 -15.757 26.355 1.00 42.47 88 VAL A O 1
ATOM 730 N N . SER A 1 89 ? -34.929 -15.699 25.655 1.00 44.19 89 SER A N 1
ATOM 731 C CA . SER A 1 89 ? -35.208 -17.092 25.281 1.00 44.19 89 SER A CA 1
ATOM 732 C C . SER A 1 89 ? -34.146 -18.139 25.664 1.00 44.19 89 SER A C 1
ATOM 734 O O . SER A 1 89 ? -33.252 -18.430 24.867 1.00 44.19 89 SER A O 1
ATOM 736 N N . LYS A 1 90 ? -34.315 -18.800 26.819 1.00 39.72 90 LYS A N 1
ATOM 737 C CA . LYS A 1 90 ? -34.145 -20.262 26.961 1.00 39.72 90 LYS A CA 1
ATOM 738 C C . LYS A 1 90 ? -34.594 -20.757 28.337 1.00 39.72 90 LYS A C 1
ATOM 740 O O . LYS A 1 90 ? -33.924 -20.614 29.352 1.00 39.72 90 LYS A O 1
ATOM 745 N N . GLU A 1 91 ? -35.753 -21.394 28.307 1.00 40.75 91 GLU A N 1
ATOM 746 C CA . GLU A 1 91 ? -36.220 -22.420 29.230 1.00 40.75 91 GLU A CA 1
ATOM 747 C C . GLU A 1 91 ? -35.103 -23.437 29.556 1.00 40.75 91 GLU A C 1
ATOM 749 O O . GLU A 1 91 ? -34.476 -23.964 28.635 1.00 40.75 91 GLU A O 1
ATOM 754 N N . LYS A 1 92 ? -34.855 -23.726 30.847 1.00 39.78 92 LYS A N 1
ATOM 755 C CA . LYS A 1 92 ? -35.104 -25.036 31.505 1.00 39.78 92 LYS A CA 1
ATOM 756 C C . LYS A 1 92 ? -34.209 -25.290 32.741 1.00 39.78 92 LYS A C 1
ATOM 758 O O . LYS A 1 92 ? -32.995 -25.148 32.684 1.00 39.78 92 LYS A O 1
ATOM 763 N N . ASN A 1 93 ? -34.858 -25.843 33.775 1.00 33.12 93 ASN A N 1
ATOM 764 C CA . ASN A 1 93 ? -34.357 -26.646 34.909 1.00 33.12 93 ASN A CA 1
ATOM 765 C C . ASN A 1 93 ? -33.780 -25.977 36.176 1.00 33.12 93 ASN A C 1
ATOM 767 O O . ASN A 1 93 ? -32.578 -25.821 36.349 1.00 33.12 93 ASN A O 1
ATOM 771 N N . LEU A 1 94 ? -34.700 -25.709 37.115 1.00 40.50 94 LEU A N 1
ATOM 772 C CA . LEU A 1 94 ? -34.826 -26.350 38.442 1.00 40.50 94 LEU A CA 1
ATOM 773 C C . LEU A 1 94 ? -33.624 -27.185 38.941 1.00 40.50 94 LEU A C 1
ATOM 775 O O . LEU A 1 94 ? -33.249 -28.161 38.300 1.00 40.50 94 LEU A O 1
ATOM 779 N N . VAL A 1 95 ? -33.151 -26.906 40.162 1.00 34.53 95 VAL A N 1
ATOM 780 C CA . VAL A 1 95 ? -33.452 -27.691 41.383 1.00 34.53 95 VAL A CA 1
ATOM 781 C C . VAL A 1 95 ? -32.867 -26.960 42.603 1.00 34.53 95 VAL A C 1
ATOM 783 O O . VAL A 1 95 ? -31.687 -26.627 42.653 1.00 34.53 95 VAL A O 1
ATOM 786 N N . SER A 1 96 ? -33.740 -26.725 43.583 1.00 41.50 96 SER A N 1
ATOM 787 C CA . SER A 1 96 ? -33.422 -26.330 44.956 1.00 41.50 96 SER A CA 1
ATOM 788 C C . SER A 1 96 ? -32.746 -27.493 45.693 1.00 41.50 96 SER A C 1
ATOM 790 O O . SER A 1 96 ? -33.268 -28.608 45.665 1.00 41.50 96 SER A O 1
ATOM 792 N N . TRP A 1 97 ? -31.618 -27.247 46.364 1.00 30.11 97 TRP A N 1
ATOM 793 C CA . TRP A 1 97 ? -31.051 -28.174 47.348 1.00 30.11 97 TRP A CA 1
ATOM 794 C C . TRP A 1 97 ? -30.560 -27.405 48.577 1.00 30.11 97 TRP A C 1
ATOM 796 O O . TRP A 1 97 ? -29.517 -26.751 48.556 1.00 30.11 97 TRP A O 1
ATOM 806 N N . GLU A 1 98 ? -31.341 -27.487 49.650 1.00 39.00 98 GLU A N 1
ATOM 807 C CA . GLU A 1 98 ? -30.976 -27.042 50.991 1.00 39.00 98 GLU A CA 1
ATOM 808 C C . GLU A 1 98 ? -30.015 -28.037 51.654 1.00 39.00 98 GLU A C 1
ATOM 810 O O . GLU A 1 98 ? -30.266 -29.242 51.696 1.00 39.00 98 GLU A O 1
ATOM 815 N N . SER A 1 99 ? -28.949 -27.525 52.272 1.00 33.81 99 SER A N 1
ATOM 816 C CA . SER A 1 99 ? -28.441 -28.063 53.539 1.00 33.81 99 SER A CA 1
ATOM 817 C C . SER A 1 99 ? -27.596 -27.030 54.296 1.00 33.81 99 SER A C 1
ATOM 819 O O . SER A 1 99 ? -27.005 -26.150 53.668 1.00 33.81 99 SER A O 1
ATOM 821 N N . PRO A 1 100 ? -27.562 -27.101 55.642 1.00 51.25 100 PRO A N 1
ATOM 822 C CA . PRO A 1 100 ? -27.171 -25.993 56.506 1.00 51.25 100 PRO A CA 1
ATOM 823 C C . PRO A 1 100 ? -25.750 -26.142 57.084 1.00 51.25 100 PRO A C 1
ATOM 825 O O . PRO A 1 100 ? -25.267 -27.257 57.259 1.00 51.25 100 PRO A O 1
ATOM 828 N N . ALA A 1 101 ? -25.170 -24.997 57.479 1.00 36.59 101 ALA A N 1
ATOM 829 C CA . ALA A 1 101 ? -24.150 -24.778 58.526 1.00 36.59 101 ALA A CA 1
ATOM 830 C C . ALA A 1 101 ? -22.804 -24.131 58.100 1.00 36.59 101 ALA A C 1
ATOM 832 O O . ALA A 1 101 ? -21.909 -24.789 57.585 1.00 36.59 101 ALA A O 1
ATOM 833 N N . GLN A 1 102 ? -22.674 -22.863 58.537 1.00 36.38 102 GLN A N 1
ATOM 834 C CA . GLN A 1 102 ? -21.481 -22.105 58.984 1.00 36.38 102 GLN A CA 1
ATOM 835 C C . GLN A 1 102 ? -20.425 -21.608 57.968 1.00 36.38 102 GLN A C 1
ATOM 837 O O . GLN A 1 102 ? -20.174 -22.272 56.970 1.00 36.38 102 GLN A O 1
ATOM 842 N N . PRO A 1 103 ? -19.697 -20.498 58.261 1.00 42.56 103 PRO A N 1
ATOM 843 C CA . PRO A 1 103 ? -19.898 -19.450 59.272 1.00 42.56 103 PRO A CA 1
ATOM 844 C C . PRO A 1 103 ? -20.332 -18.110 58.642 1.00 42.56 103 PRO A C 1
ATOM 846 O O . PRO A 1 103 ? -19.983 -17.782 57.510 1.00 42.56 103 PRO A O 1
ATOM 849 N N . GLN A 1 104 ? -21.087 -17.314 59.401 1.00 40.56 104 GLN A N 1
ATOM 850 C CA . GLN A 1 104 ? -21.460 -15.949 59.030 1.00 40.56 104 GLN A CA 1
ATOM 851 C C . GLN A 1 104 ? -20.210 -15.059 59.010 1.00 40.56 104 GLN A C 1
ATOM 853 O O . GLN A 1 104 ? -19.811 -14.500 60.029 1.00 40.56 104 GLN A O 1
ATOM 858 N N . VAL A 1 105 ? -19.583 -14.924 57.841 1.00 43.59 105 VAL A N 1
ATOM 859 C CA . VAL A 1 105 ? -18.827 -13.712 57.531 1.00 43.59 105 VAL A CA 1
ATOM 860 C C . VAL A 1 105 ? -19.883 -12.628 57.400 1.00 43.59 105 VAL A C 1
ATOM 862 O O . VAL A 1 105 ? -20.712 -12.670 56.493 1.00 43.59 105 VAL A O 1
ATOM 865 N N . GLN A 1 106 ? -19.905 -11.719 58.368 1.00 42.53 106 GLN A N 1
ATOM 866 C CA . GLN A 1 106 ? -20.726 -10.520 58.360 1.00 42.53 106 GLN A CA 1
ATOM 867 C C . GLN A 1 106 ? -20.222 -9.623 57.220 1.00 42.53 106 GLN A C 1
ATOM 869 O O . GLN A 1 106 ? -19.413 -8.722 57.417 1.00 42.53 106 GLN A O 1
ATOM 874 N N . VAL A 1 107 ? -20.626 -9.958 55.995 1.00 50.28 107 VAL A N 1
ATOM 875 C CA . VAL A 1 107 ? -20.533 -9.073 54.841 1.00 50.28 107 VAL A CA 1
ATOM 876 C C . VAL A 1 107 ? -21.512 -7.953 55.159 1.00 50.28 107 VAL A C 1
ATOM 878 O O . VAL A 1 107 ? -22.705 -8.206 55.297 1.00 50.28 107 VAL A O 1
ATOM 881 N N . GLN A 1 108 ? -20.989 -6.753 55.408 1.00 44.75 108 GLN A N 1
ATOM 882 C CA . GLN A 1 108 ? -21.797 -5.539 55.397 1.00 44.75 108 GLN A CA 1
ATOM 883 C C . GLN A 1 108 ? -22.591 -5.554 54.089 1.00 44.75 108 GLN A C 1
ATOM 885 O O . GLN A 1 108 ? -21.982 -5.599 53.022 1.00 44.75 108 GLN A O 1
ATOM 890 N N . ASP A 1 109 ? -23.920 -5.598 54.185 1.00 47.12 109 ASP A N 1
ATOM 891 C CA . ASP A 1 109 ? -24.809 -5.328 53.060 1.00 47.12 109 ASP A CA 1
ATOM 892 C C . ASP A 1 109 ? -24.524 -3.885 52.613 1.00 47.12 109 ASP A C 1
ATOM 894 O O . ASP A 1 109 ? -25.059 -2.930 53.172 1.00 47.12 109 ASP A O 1
ATOM 898 N N . GLU A 1 110 ? -23.607 -3.709 51.660 1.00 53.25 110 GLU A N 1
ATOM 899 C CA . GLU A 1 110 ? -23.529 -2.483 50.870 1.00 53.25 110 GLU A CA 1
ATOM 900 C C . GLU A 1 110 ? -24.766 -2.471 49.969 1.00 53.25 110 GLU A C 1
ATOM 902 O O . GLU A 1 110 ? -24.802 -3.084 48.901 1.00 53.25 110 GLU A O 1
ATOM 907 N N . GLU A 1 111 ? -25.825 -1.828 50.458 1.00 59.31 111 GLU A N 1
ATOM 908 C CA . GLU A 1 111 ? -26.992 -1.479 49.659 1.00 59.31 111 GLU A CA 1
ATOM 909 C C . GLU A 1 111 ? -26.524 -0.618 48.478 1.00 59.31 111 GLU A C 1
ATOM 911 O O . GLU A 1 111 ? -25.896 0.426 48.662 1.00 59.31 111 GLU A O 1
ATOM 916 N N . ILE A 1 112 ? -26.793 -1.082 47.256 1.00 63.34 112 ILE A N 1
ATOM 917 C CA . ILE A 1 112 ? -26.513 -0.327 46.030 1.00 63.34 112 ILE A CA 1
ATOM 918 C C . ILE A 1 112 ? -27.208 1.021 46.125 1.00 63.34 112 ILE A C 1
ATOM 920 O O . ILE A 1 112 ? -28.430 1.082 46.272 1.00 63.34 112 ILE A O 1
ATOM 924 N N . THR A 1 113 ? -26.446 2.098 45.969 1.00 72.12 113 THR A N 1
ATOM 925 C CA . THR A 1 113 ? -27.039 3.433 45.925 1.00 72.12 113 THR A CA 1
ATOM 926 C C . THR A 1 113 ? -27.692 3.651 44.554 1.00 72.12 113 THR A C 1
ATOM 928 O O . THR A 1 113 ? -27.226 3.131 43.541 1.00 72.12 113 THR A O 1
ATOM 931 N N . GLU A 1 114 ? -28.761 4.447 44.467 1.00 75.31 114 GLU A N 1
ATOM 932 C CA . GLU A 1 114 ? -29.375 4.828 43.178 1.00 75.31 114 GLU A CA 1
ATOM 933 C C . GLU A 1 114 ? -28.335 5.390 42.179 1.00 75.31 114 GLU A C 1
ATOM 935 O O . GLU A 1 114 ? -28.420 5.158 40.971 1.00 75.31 114 GLU A O 1
ATOM 940 N N . ASP A 1 115 ? -27.305 6.064 42.695 1.00 76.75 115 ASP A N 1
ATOM 941 C CA . ASP A 1 115 ? -26.167 6.572 41.928 1.00 76.75 115 ASP A CA 1
ATOM 942 C C . ASP A 1 115 ? -25.313 5.458 41.291 1.00 76.75 115 ASP A C 1
ATOM 944 O O . ASP A 1 115 ? -24.860 5.619 40.157 1.00 76.75 115 ASP A O 1
ATOM 948 N N . ASP A 1 116 ? -25.155 4.300 41.941 1.00 77.94 116 ASP A N 1
ATOM 949 C CA . ASP A 1 116 ? -24.419 3.152 41.391 1.00 77.94 116 ASP A CA 1
ATOM 950 C C . ASP A 1 116 ? -25.173 2.516 40.214 1.00 77.94 116 ASP A C 1
ATOM 952 O O . ASP A 1 116 ? -24.566 2.137 39.209 1.00 77.94 116 ASP A O 1
ATOM 956 N N . LEU A 1 117 ? -26.509 2.436 40.292 1.00 79.94 117 LEU A N 1
ATOM 957 C CA . LEU A 1 117 ? -27.348 1.959 39.183 1.00 79.94 117 LEU A CA 1
ATOM 958 C C . LEU A 1 117 ? -27.280 2.901 37.981 1.00 79.94 117 LEU A C 1
ATOM 960 O O . LEU A 1 117 ? -27.173 2.443 36.840 1.00 79.94 117 LEU A O 1
ATOM 964 N N . ARG A 1 118 ? -27.317 4.215 38.228 1.00 83.75 118 ARG A N 1
ATOM 965 C CA . ARG A 1 118 ? -27.162 5.230 37.178 1.00 83.75 118 ARG A CA 1
ATOM 966 C C . ARG A 1 118 ? -25.791 5.134 36.518 1.00 83.75 118 ARG A C 1
ATOM 968 O O . ARG A 1 118 ? -25.716 5.145 35.290 1.00 83.75 118 ARG A O 1
ATOM 975 N N . LEU A 1 119 ? -24.735 4.964 37.314 1.00 83.75 119 LEU A N 1
ATOM 976 C CA . LEU A 1 119 ? -23.380 4.771 36.810 1.00 83.75 119 LEU A CA 1
ATOM 977 C C . LEU A 1 119 ? -23.285 3.507 35.945 1.00 83.75 119 LEU A C 1
ATOM 979 O O . LEU A 1 119 ? -22.783 3.579 34.827 1.00 83.75 119 LEU A O 1
ATOM 983 N N . ILE A 1 120 ? -23.806 2.365 36.408 1.00 84.12 120 ILE A N 1
ATOM 984 C CA . ILE A 1 120 ? -23.831 1.121 35.618 1.00 84.12 120 ILE A CA 1
ATOM 985 C C . ILE A 1 120 ? -24.531 1.341 34.275 1.00 84.12 120 ILE A C 1
ATOM 987 O O . ILE A 1 120 ? -23.985 0.959 33.242 1.00 84.12 120 ILE A O 1
ATOM 991 N N . HIS A 1 121 ? -25.701 1.982 34.272 1.00 86.88 121 HIS A N 1
ATOM 992 C CA . HIS A 1 121 ? -26.455 2.235 33.046 1.00 86.88 121 HIS A CA 1
ATOM 993 C C . HIS A 1 121 ? -25.678 3.123 32.058 1.00 86.88 121 HIS A C 1
ATOM 995 O O . HIS A 1 121 ? -25.638 2.844 30.858 1.00 86.88 121 HIS A O 1
ATOM 1001 N N . GLU A 1 122 ? -25.029 4.185 32.540 1.00 88.12 122 GLU A N 1
ATOM 1002 C CA . GLU A 1 122 ? -24.178 5.046 31.709 1.00 88.12 122 GLU A CA 1
ATOM 1003 C C . GLU A 1 122 ? -23.019 4.255 31.086 1.00 88.12 122 GLU A C 1
ATOM 1005 O O . GLU A 1 122 ? -22.727 4.380 29.892 1.00 88.12 122 GLU A O 1
ATOM 1010 N N . ARG A 1 123 ? -22.390 3.375 31.870 1.00 87.12 123 ARG A N 1
ATOM 1011 C CA . ARG A 1 123 ? -21.296 2.527 31.394 1.00 87.12 123 ARG A CA 1
ATOM 1012 C C . ARG A 1 123 ? -21.755 1.472 30.394 1.00 87.12 123 ARG A C 1
ATOM 1014 O O . ARG A 1 123 ? -21.079 1.267 29.389 1.00 87.12 123 ARG A O 1
ATOM 1021 N N . GLU A 1 124 ? -22.920 0.863 30.594 1.00 87.44 124 GLU A N 1
ATOM 1022 C CA . GLU A 1 124 ? -23.522 -0.054 29.618 1.00 87.44 124 GLU A CA 1
ATOM 1023 C C . GLU A 1 124 ? -23.850 0.643 28.296 1.00 87.44 124 GLU A C 1
ATOM 1025 O O . GLU A 1 124 ? -23.594 0.084 27.227 1.00 87.44 124 GLU A O 1
ATOM 1030 N N . SER A 1 125 ? -24.331 1.888 28.344 1.00 90.56 125 SER A N 1
ATOM 1031 C CA . SER A 1 125 ? -24.517 2.703 27.140 1.00 90.56 125 SER A CA 1
ATOM 1032 C C . SER A 1 125 ? -23.191 2.955 26.414 1.00 90.56 125 SER A C 1
ATOM 1034 O O . SER A 1 125 ? -23.126 2.818 25.193 1.00 90.56 125 SER A O 1
ATOM 1036 N N . SER A 1 126 ? -22.125 3.279 27.151 1.00 88.19 126 SER A N 1
ATOM 1037 C CA . SER A 1 126 ? -20.782 3.475 26.586 1.00 88.19 126 SER A CA 1
ATOM 1038 C C . SER A 1 126 ? -20.228 2.194 25.944 1.00 88.19 126 SER A C 1
ATOM 1040 O O . SER A 1 126 ? -19.669 2.232 24.849 1.00 88.19 126 SER A O 1
ATOM 1042 N N . ILE A 1 127 ? -20.455 1.029 26.565 1.00 91.12 127 ILE A N 1
ATOM 1043 C CA . ILE A 1 127 ? -20.083 -0.277 25.999 1.00 91.12 127 ILE A CA 1
ATOM 1044 C C . ILE A 1 127 ? -20.805 -0.525 24.672 1.00 91.12 127 ILE A C 1
ATOM 1046 O O . ILE A 1 127 ? -20.158 -0.907 23.700 1.00 91.12 127 ILE A O 1
ATOM 1050 N N . ARG A 1 128 ? -22.123 -0.283 24.609 1.00 90.69 128 ARG A N 1
ATOM 1051 C CA . ARG A 1 128 ? -22.907 -0.440 23.369 1.00 90.69 128 ARG A CA 1
ATOM 1052 C C . ARG A 1 128 ? -22.380 0.458 22.252 1.00 90.69 128 ARG A C 1
ATOM 1054 O O . ARG A 1 128 ? -22.317 0.029 21.103 1.00 90.69 128 ARG A O 1
ATOM 1061 N N . GLN A 1 129 ? -21.969 1.680 22.589 1.00 92.38 129 GLN A N 1
ATOM 1062 C CA . GLN A 1 129 ? -21.361 2.598 21.632 1.00 92.38 129 GLN A CA 1
ATOM 1063 C C . GLN A 1 129 ? -20.003 2.085 21.129 1.00 92.38 129 GLN A C 1
ATOM 1065 O O . GLN A 1 129 ? -19.788 2.038 19.924 1.00 92.38 129 GLN A O 1
ATOM 1070 N N . LEU A 1 130 ? -19.125 1.611 22.019 1.00 91.06 130 LEU A N 1
ATOM 1071 C CA . LEU A 1 130 ? -17.844 1.010 21.622 1.00 91.06 130 LEU A CA 1
ATOM 1072 C C . LEU A 1 130 ? -18.030 -0.225 20.727 1.00 91.06 130 LEU A C 1
ATOM 1074 O O . LEU A 1 130 ? -17.246 -0.445 19.808 1.00 91.06 130 LEU A O 1
ATOM 1078 N N . GLU A 1 131 ? -19.051 -1.043 20.985 1.00 88.81 131 GLU A N 1
ATOM 1079 C CA . GLU A 1 131 ? -19.376 -2.197 20.140 1.00 88.81 131 GLU A CA 1
ATOM 1080 C C . GLU A 1 131 ? -19.852 -1.777 18.745 1.00 88.81 131 GLU A C 1
ATOM 1082 O O . GLU A 1 131 ? -19.435 -2.394 17.763 1.00 88.81 131 GLU A O 1
ATOM 1087 N N . ALA A 1 132 ? -20.657 -0.713 18.647 1.00 92.06 132 ALA A N 1
ATOM 1088 C CA . ALA A 1 132 ? -21.048 -0.121 17.370 1.00 92.06 132 ALA A CA 1
ATOM 1089 C C . ALA A 1 132 ? -19.832 0.420 16.602 1.00 92.06 132 ALA A C 1
ATOM 1091 O O . ALA A 1 132 ? -19.632 0.046 15.448 1.00 92.06 132 ALA A O 1
ATOM 1092 N N . ASP A 1 133 ? -18.954 1.178 17.264 1.00 90.00 133 ASP A N 1
ATOM 1093 C CA . ASP A 1 133 ? -17.745 1.718 16.635 1.00 90.00 133 ASP A CA 1
ATOM 1094 C C . ASP A 1 133 ? -16.826 0.601 16.091 1.00 90.00 133 ASP A C 1
ATOM 1096 O O . ASP A 1 133 ? -16.224 0.728 15.023 1.00 90.00 133 ASP A O 1
ATOM 1100 N N . ILE A 1 134 ? -16.733 -0.538 16.792 1.00 90.38 134 ILE A N 1
ATOM 1101 C CA . ILE A 1 134 ? -15.964 -1.706 16.327 1.00 90.38 134 ILE A CA 1
ATOM 1102 C C . ILE A 1 134 ? -16.594 -2.334 15.073 1.00 90.38 134 ILE A C 1
ATOM 1104 O O . ILE A 1 134 ? -15.859 -2.846 14.219 1.00 90.38 134 ILE A O 1
ATOM 1108 N N . MET A 1 135 ? -17.926 -2.337 14.957 1.00 90.12 135 MET A N 1
ATOM 1109 C CA . MET A 1 135 ? -18.610 -2.804 13.747 1.00 90.12 135 MET A CA 1
ATOM 1110 C C . MET A 1 135 ? -18.350 -1.865 12.568 1.00 90.12 135 MET A C 1
ATOM 1112 O O . MET A 1 135 ? -18.037 -2.352 11.482 1.00 90.12 135 MET A O 1
ATOM 1116 N N . ASP A 1 136 ? -18.363 -0.553 12.794 1.00 91.88 136 ASP A N 1
ATOM 1117 C CA . ASP A 1 136 ? -18.067 0.444 11.760 1.00 91.88 136 ASP A CA 1
ATOM 1118 C C . ASP A 1 136 ? -16.643 0.281 11.209 1.00 91.88 136 ASP A C 1
ATOM 1120 O O . ASP A 1 136 ? -16.423 0.327 9.999 1.00 91.88 136 ASP A O 1
ATOM 1124 N N . ILE A 1 137 ? -15.664 -0.019 12.072 1.00 91.69 137 ILE A N 1
ATOM 1125 C CA . ILE A 1 137 ? -14.291 -0.330 11.636 1.00 91.69 137 ILE A CA 1
ATOM 1126 C C . ILE A 1 137 ? -14.255 -1.542 10.693 1.00 91.69 137 ILE A C 1
ATOM 1128 O O . ILE A 1 137 ? -13.463 -1.565 9.750 1.00 91.69 137 ILE A O 1
ATOM 1132 N N . ASN A 1 138 ? -15.088 -2.559 10.928 1.00 88.44 138 ASN A N 1
ATOM 1133 C CA . ASN A 1 138 ? -15.150 -3.741 10.065 1.00 88.44 138 ASN A CA 1
ATOM 1134 C C . ASN A 1 138 ? -15.671 -3.384 8.665 1.00 88.44 138 ASN A C 1
ATOM 1136 O O . ASN A 1 138 ? -15.107 -3.840 7.672 1.00 88.44 138 ASN A O 1
ATOM 1140 N N . GLU A 1 139 ? -16.684 -2.521 8.576 1.00 92.06 139 GLU A N 1
ATOM 1141 C CA . GLU A 1 139 ? -17.165 -2.011 7.287 1.00 92.06 139 GLU A CA 1
ATOM 1142 C C . GLU A 1 139 ? -16.075 -1.211 6.562 1.00 92.06 139 GLU A C 1
ATOM 1144 O O . GLU A 1 139 ? -15.794 -1.485 5.396 1.00 92.06 139 GLU A O 1
ATOM 1149 N N . ILE A 1 140 ? -15.336 -0.349 7.270 1.00 90.69 140 ILE A N 1
ATOM 1150 C CA . ILE A 1 140 ? -14.189 0.369 6.686 1.00 90.69 140 ILE A CA 1
ATOM 1151 C C . ILE A 1 140 ? -13.127 -0.609 6.148 1.00 90.69 140 ILE A C 1
ATOM 1153 O O . ILE A 1 140 ? -12.551 -0.373 5.084 1.00 90.69 140 ILE A O 1
ATOM 1157 N N . PHE A 1 141 ? -12.860 -1.722 6.841 1.00 89.06 141 PHE A N 1
ATOM 1158 C CA . PHE A 1 141 ? -11.931 -2.751 6.357 1.00 89.06 141 PHE A CA 1
ATOM 1159 C C . PHE A 1 141 ? -12.425 -3.460 5.094 1.00 89.06 141 PHE A C 1
ATOM 1161 O O . PHE A 1 141 ? -11.617 -3.744 4.205 1.00 89.06 141 PHE A O 1
ATOM 1168 N N . LYS A 1 142 ? -13.727 -3.748 4.999 1.00 88.19 142 LYS A N 1
ATOM 1169 C CA . LYS A 1 142 ? -14.323 -4.340 3.794 1.00 88.19 142 LYS A CA 1
ATOM 1170 C C . LYS A 1 142 ? -14.242 -3.381 2.611 1.00 88.19 142 LYS A C 1
ATOM 1172 O O . LYS A 1 142 ? -13.802 -3.798 1.539 1.00 88.19 142 LYS A O 1
ATOM 1177 N N . ASP A 1 143 ? -14.578 -2.113 2.824 1.00 88.06 143 ASP A N 1
ATOM 1178 C CA . ASP A 1 143 ? -14.504 -1.069 1.799 1.00 88.06 143 ASP A CA 1
ATOM 1179 C C . ASP A 1 143 ? -13.065 -0.860 1.319 1.00 88.06 143 ASP A C 1
ATOM 1181 O O . ASP A 1 143 ? -12.802 -0.770 0.118 1.00 88.06 143 ASP A O 1
ATOM 1185 N N . LEU A 1 144 ? -12.101 -0.865 2.244 1.00 85.56 144 LEU A N 1
ATOM 1186 C CA . LEU A 1 144 ? -10.682 -0.797 1.913 1.00 85.56 144 LEU A CA 1
ATOM 1187 C C . LEU A 1 144 ? -10.235 -2.017 1.094 1.00 85.56 144 LEU A C 1
ATOM 1189 O O . LEU A 1 144 ? -9.535 -1.862 0.095 1.00 85.56 144 LEU A O 1
ATOM 1193 N N . GLY A 1 145 ? -10.659 -3.223 1.482 1.00 81.94 145 GLY A N 1
ATOM 1194 C CA . GLY A 1 145 ? -10.370 -4.456 0.746 1.00 81.94 145 GLY A CA 1
ATOM 1195 C C . GLY A 1 145 ? -10.932 -4.438 -0.678 1.00 81.94 145 GLY A C 1
ATOM 1196 O O . GLY A 1 145 ? -10.230 -4.805 -1.621 1.00 81.94 145 GLY A O 1
ATOM 1197 N N . MET A 1 146 ? -12.160 -3.944 -0.847 1.00 81.31 146 MET A N 1
ATOM 1198 C CA . MET A 1 146 ? -12.793 -3.760 -2.154 1.00 81.31 146 MET A CA 1
ATOM 1199 C C . MET A 1 146 ? -12.027 -2.740 -3.010 1.00 81.31 146 MET A C 1
ATOM 1201 O O . MET A 1 146 ? -11.687 -3.032 -4.156 1.00 81.31 146 MET A O 1
ATOM 1205 N N . MET A 1 147 ? -11.658 -1.593 -2.431 1.00 73.56 147 MET A N 1
ATOM 1206 C CA . MET A 1 147 ? -10.908 -0.528 -3.111 1.00 73.56 147 MET A CA 1
ATOM 1207 C C . MET A 1 147 ? -9.513 -0.974 -3.583 1.00 73.56 147 MET A C 1
ATOM 1209 O O . MET A 1 147 ? -9.011 -0.481 -4.598 1.00 73.56 147 MET A O 1
ATOM 1213 N N . ILE A 1 148 ? -8.871 -1.893 -2.855 1.00 70.00 148 ILE A N 1
ATOM 1214 C CA . ILE A 1 148 ? -7.590 -2.499 -3.249 1.00 70.00 148 ILE A CA 1
ATOM 1215 C C . ILE A 1 148 ? -7.802 -3.522 -4.372 1.00 70.00 148 ILE A C 1
ATOM 1217 O O . ILE A 1 148 ? -7.032 -3.536 -5.333 1.00 70.00 148 ILE A O 1
ATOM 1221 N N . HIS A 1 149 ? -8.842 -4.360 -4.279 1.00 65.31 149 HIS A N 1
ATOM 1222 C CA . HIS A 1 149 ? -9.113 -5.419 -5.257 1.00 65.31 149 HIS A CA 1
ATOM 1223 C C . HIS A 1 149 ? -9.517 -4.867 -6.633 1.00 65.31 149 HIS A C 1
ATOM 1225 O O . HIS A 1 149 ? -9.006 -5.339 -7.646 1.00 65.31 149 HIS A O 1
ATOM 1231 N N . GLU A 1 150 ? -10.320 -3.798 -6.687 1.00 59.88 150 GLU A N 1
ATOM 1232 C CA . GLU A 1 150 ? -10.656 -3.094 -7.940 1.00 59.88 150 GLU A CA 1
ATOM 1233 C C . GLU A 1 150 ? -9.433 -2.463 -8.643 1.00 59.88 150 GLU A C 1
ATOM 1235 O O . GLU A 1 150 ? -9.503 -2.102 -9.816 1.00 59.88 150 GLU A O 1
ATOM 1240 N N . GLN A 1 151 ? -8.286 -2.347 -7.960 1.00 51.94 151 GLN A N 1
ATOM 1241 C CA . GLN A 1 151 ? -7.021 -1.845 -8.517 1.00 51.94 151 GLN A CA 1
ATOM 1242 C C . GLN A 1 151 ? -5.999 -2.967 -8.835 1.00 51.94 151 GLN A C 1
ATOM 1244 O O . GLN A 1 151 ? -4.860 -2.662 -9.200 1.00 51.94 151 GLN A O 1
ATOM 1249 N N . GLY A 1 152 ? -6.394 -4.247 -8.729 1.00 54.09 152 GLY A N 1
ATOM 1250 C CA . GLY A 1 152 ? -5.536 -5.440 -8.842 1.00 54.09 152 GLY A CA 1
ATOM 1251 C C . GLY A 1 152 ? -5.063 -5.837 -10.253 1.00 54.09 152 GLY A C 1
ATOM 1252 O O . GLY A 1 152 ? -3.958 -6.357 -10.390 1.00 54.09 152 GLY A O 1
ATOM 1253 N N . ASP A 1 153 ? -5.814 -5.529 -11.315 1.00 48.03 153 ASP A N 1
ATOM 1254 C CA . ASP A 1 153 ? -5.492 -5.988 -12.687 1.00 48.03 153 ASP A CA 1
ATOM 1255 C C . ASP A 1 153 ? -4.294 -5.266 -13.348 1.00 48.03 153 ASP A C 1
ATOM 1257 O O . ASP A 1 153 ? -3.821 -5.665 -14.410 1.00 48.03 153 ASP A O 1
ATOM 1261 N N . VAL A 1 154 ? -3.744 -4.219 -12.719 1.00 49.72 154 VAL A N 1
ATOM 1262 C CA . VAL A 1 154 ? -2.548 -3.484 -13.199 1.00 49.72 154 VAL A CA 1
ATOM 1263 C C . VAL A 1 154 ? -1.320 -3.778 -12.317 1.00 49.72 154 VAL A C 1
ATOM 1265 O O . VAL A 1 154 ? -0.332 -3.042 -12.318 1.00 49.72 154 VAL A O 1
ATOM 1268 N N . ILE A 1 155 ? -1.378 -4.820 -11.480 1.00 49.25 155 ILE A N 1
ATOM 1269 C CA . ILE A 1 155 ? -0.331 -5.125 -10.494 1.00 49.25 155 ILE A CA 1
ATOM 1270 C C . ILE A 1 155 ? 0.725 -6.096 -11.040 1.00 49.25 155 ILE A C 1
ATOM 1272 O O . ILE A 1 155 ? 1.912 -5.795 -10.897 1.00 49.25 155 ILE A O 1
ATOM 1276 N N . ASP A 1 156 ? 0.330 -7.153 -11.751 1.00 49.16 156 ASP A N 1
ATOM 1277 C CA . ASP A 1 156 ? 1.264 -8.173 -12.266 1.00 49.16 156 ASP A CA 1
ATOM 1278 C C . ASP A 1 156 ? 2.172 -7.670 -13.400 1.00 49.16 156 ASP A C 1
ATOM 1280 O O . ASP A 1 156 ? 3.293 -8.147 -13.575 1.00 49.16 156 ASP A O 1
ATOM 128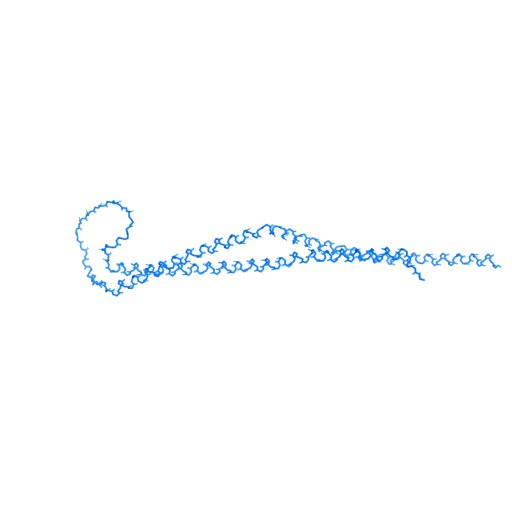4 N N . SER A 1 157 ? 1.760 -6.639 -14.142 1.00 52.56 157 SER A N 1
ATOM 1285 C CA . SER A 1 157 ? 2.587 -6.080 -15.219 1.00 52.56 157 SER A CA 1
ATOM 1286 C C . SER A 1 157 ? 3.736 -5.198 -14.715 1.00 52.56 157 SER A C 1
ATOM 1288 O O . SER A 1 157 ? 4.584 -4.797 -15.505 1.00 52.56 157 SER A O 1
ATOM 1290 N N . ILE A 1 158 ? 3.768 -4.833 -13.426 1.00 51.19 158 ILE A N 1
ATOM 1291 C CA . ILE A 1 158 ? 4.776 -3.914 -12.870 1.00 51.19 158 ILE A CA 1
ATOM 1292 C C . ILE A 1 158 ? 5.978 -4.680 -12.322 1.00 51.19 158 ILE A C 1
ATOM 1294 O O . ILE A 1 158 ? 7.103 -4.248 -12.555 1.00 51.19 158 ILE A O 1
ATOM 1298 N N . GLU A 1 159 ? 5.767 -5.802 -11.631 1.00 48.91 159 GLU A N 1
ATOM 1299 C CA . GLU A 1 159 ? 6.867 -6.652 -11.153 1.00 48.91 159 GLU A CA 1
ATOM 1300 C C . GLU A 1 159 ? 7.625 -7.262 -12.339 1.00 48.91 159 GLU A C 1
ATOM 1302 O O . GLU A 1 159 ? 8.842 -7.094 -12.439 1.00 48.91 159 GLU A O 1
ATOM 1307 N N . ALA A 1 160 ? 6.888 -7.770 -13.335 1.00 52.81 160 ALA A N 1
ATOM 1308 C CA . ALA A 1 160 ? 7.449 -8.204 -14.613 1.00 52.81 160 ALA A CA 1
ATOM 1309 C C . ALA A 1 160 ? 8.199 -7.074 -15.348 1.00 52.81 160 ALA A C 1
ATOM 1311 O O . ALA A 1 160 ? 9.264 -7.298 -15.920 1.00 52.81 160 ALA A O 1
ATOM 1312 N N . ASN A 1 161 ? 7.698 -5.831 -15.319 1.00 56.09 161 ASN A N 1
ATOM 1313 C CA . ASN A 1 161 ? 8.377 -4.707 -15.973 1.00 56.09 161 ASN A CA 1
ATOM 1314 C C . ASN A 1 161 ? 9.593 -4.179 -15.195 1.00 56.09 161 ASN A C 1
ATOM 1316 O O . ASN A 1 161 ? 10.472 -3.583 -15.812 1.00 56.09 161 ASN A O 1
ATOM 1320 N N . VAL A 1 162 ? 9.672 -4.371 -13.875 1.00 53.31 162 VAL A N 1
ATOM 1321 C CA . VAL A 1 162 ? 10.862 -4.037 -13.070 1.00 53.31 162 VAL A CA 1
ATOM 1322 C C . VAL A 1 162 ? 11.981 -5.031 -13.332 1.00 53.31 162 VAL A C 1
ATOM 1324 O O . VAL A 1 162 ? 13.106 -4.603 -13.587 1.00 53.31 162 VAL A O 1
ATOM 1327 N N . GLU A 1 163 ? 11.656 -6.322 -13.345 1.00 54.41 163 GLU A N 1
ATOM 1328 C CA . GLU A 1 163 ? 12.597 -7.378 -13.718 1.00 54.41 163 GLU A CA 1
ATOM 1329 C C . GLU A 1 163 ? 13.086 -7.175 -15.162 1.00 54.41 163 GLU A C 1
ATOM 1331 O O . GLU A 1 163 ? 14.290 -7.152 -15.422 1.00 54.41 163 GLU A O 1
ATOM 1336 N N . ASN A 1 164 ? 12.178 -6.863 -16.095 1.00 54.19 164 ASN A N 1
ATOM 1337 C CA . ASN A 1 164 ? 12.555 -6.513 -17.465 1.00 54.19 164 ASN A CA 1
ATOM 1338 C C . ASN A 1 164 ? 13.395 -5.226 -17.541 1.00 54.19 164 ASN A C 1
ATOM 1340 O O . ASN A 1 164 ? 14.349 -5.173 -18.312 1.00 54.19 164 ASN A O 1
ATOM 1344 N N . ALA A 1 165 ? 13.101 -4.184 -16.755 1.00 58.72 165 ALA A N 1
ATOM 1345 C CA . ALA A 1 165 ? 13.876 -2.940 -16.762 1.00 58.72 165 ALA A CA 1
ATOM 1346 C C . ALA A 1 165 ? 15.313 -3.139 -16.249 1.00 58.72 165 ALA A C 1
ATOM 1348 O O . ALA A 1 165 ? 16.246 -2.571 -16.820 1.00 58.72 165 ALA A O 1
ATOM 1349 N N . GLU A 1 166 ? 15.511 -3.964 -15.219 1.00 60.56 166 GLU A N 1
ATOM 1350 C CA . GLU A 1 166 ? 16.844 -4.347 -14.742 1.00 60.56 166 GLU A CA 1
ATOM 1351 C C . GLU A 1 166 ? 17.627 -5.095 -15.833 1.00 60.56 166 GLU A C 1
ATOM 1353 O O . GLU A 1 166 ? 18.766 -4.729 -16.153 1.00 60.56 166 GLU A O 1
ATOM 1358 N N . VAL A 1 167 ? 16.975 -6.051 -16.503 1.00 59.88 167 VAL A N 1
ATOM 1359 C CA . VAL A 1 167 ? 17.541 -6.782 -17.647 1.00 59.88 167 VAL A CA 1
ATOM 1360 C C . VAL A 1 167 ? 17.880 -5.838 -18.811 1.00 59.88 167 VAL A C 1
ATOM 1362 O O . VAL A 1 167 ? 18.966 -5.938 -19.392 1.00 59.88 167 VAL A O 1
ATOM 1365 N N . HIS A 1 168 ? 17.016 -4.873 -19.137 1.00 63.38 168 HIS A N 1
ATOM 1366 C CA . HIS A 1 168 ? 17.246 -3.905 -20.214 1.00 63.38 168 HIS A CA 1
ATOM 1367 C C . HIS A 1 168 ? 18.400 -2.941 -19.911 1.00 63.38 168 HIS A C 1
ATOM 1369 O O . HIS A 1 168 ? 19.200 -2.660 -20.804 1.00 63.38 168 HIS A O 1
ATOM 1375 N N . VAL A 1 169 ? 18.552 -2.471 -18.667 1.00 67.00 169 VAL A N 1
ATOM 1376 C CA . VAL A 1 169 ? 19.691 -1.623 -18.261 1.00 67.00 169 VAL A CA 1
ATOM 1377 C C . VAL A 1 169 ? 21.005 -2.398 -18.351 1.00 67.00 169 VAL A C 1
ATOM 1379 O O . VAL A 1 169 ? 22.012 -1.871 -18.836 1.00 67.00 169 VAL A O 1
ATOM 1382 N N . GLN A 1 170 ? 21.005 -3.668 -17.947 1.00 65.50 170 GLN A N 1
ATOM 1383 C CA . GLN A 1 170 ? 22.185 -4.522 -18.043 1.00 65.50 170 GLN A CA 1
ATOM 1384 C C . GLN A 1 170 ? 22.577 -4.795 -19.506 1.00 65.50 170 GLN A C 1
ATOM 1386 O O . GLN A 1 170 ? 23.756 -4.701 -19.865 1.00 65.50 170 GLN A O 1
ATOM 1391 N N . GLN A 1 171 ? 21.596 -5.059 -20.375 1.00 66.06 171 GLN A N 1
ATOM 1392 C CA . GLN A 1 171 ? 21.812 -5.224 -21.815 1.00 66.06 171 GLN A CA 1
ATOM 1393 C C . GLN A 1 171 ? 22.275 -3.924 -22.490 1.00 66.06 171 GLN A C 1
ATOM 1395 O O . GLN A 1 171 ? 23.205 -3.960 -23.297 1.00 66.06 171 GLN A O 1
ATOM 1400 N N . ALA A 1 172 ? 21.695 -2.773 -22.140 1.00 65.25 172 ALA A N 1
ATOM 1401 C CA . ALA A 1 172 ? 22.102 -1.469 -22.660 1.00 65.25 172 ALA A CA 1
ATOM 1402 C C . ALA A 1 172 ? 23.557 -1.145 -22.291 1.00 65.25 172 ALA A C 1
ATOM 1404 O O . ALA A 1 172 ? 24.335 -0.745 -23.158 1.00 65.25 172 ALA A O 1
ATOM 1405 N N . ASN A 1 173 ? 23.967 -1.411 -21.045 1.00 72.00 173 ASN A N 1
ATOM 1406 C CA . ASN A 1 173 ? 25.361 -1.264 -20.620 1.00 72.00 173 ASN A CA 1
ATOM 1407 C C . ASN A 1 173 ? 26.316 -2.163 -21.423 1.00 72.00 173 ASN A C 1
ATOM 1409 O O . ASN A 1 173 ? 27.394 -1.718 -21.825 1.00 72.00 173 ASN A O 1
ATOM 1413 N N . GLN A 1 174 ? 25.922 -3.406 -21.722 1.00 74.50 174 GLN A N 1
ATOM 1414 C CA . GLN A 1 174 ? 26.717 -4.280 -22.590 1.00 74.50 174 GLN A CA 1
ATOM 1415 C C . GLN A 1 174 ? 26.811 -3.756 -24.028 1.00 74.50 174 GLN A C 1
ATOM 1417 O O . GLN A 1 174 ? 27.887 -3.814 -24.628 1.00 74.50 174 GLN A O 1
ATOM 1422 N N . GLN A 1 175 ? 25.719 -3.241 -24.595 1.00 69.00 175 GLN A N 1
ATOM 1423 C CA . GLN A 1 175 ? 25.725 -2.681 -25.948 1.00 69.00 175 GLN A CA 1
ATOM 1424 C C . GLN A 1 175 ? 26.581 -1.411 -26.036 1.00 69.00 175 GLN A C 1
ATOM 1426 O O . GLN A 1 175 ? 27.384 -1.293 -26.961 1.00 69.00 175 GLN A O 1
ATOM 1431 N N . LEU A 1 176 ? 26.493 -0.515 -25.047 1.00 70.56 176 LEU A N 1
ATOM 1432 C CA . LEU A 1 176 ? 27.352 0.668 -24.913 1.00 70.56 176 LEU A CA 1
ATOM 1433 C C . LEU A 1 176 ? 28.833 0.289 -24.809 1.00 70.56 176 LEU A C 1
ATOM 1435 O O . LEU A 1 176 ? 29.669 0.862 -25.509 1.00 70.56 176 LEU A O 1
ATOM 1439 N N . SER A 1 177 ? 29.158 -0.719 -23.996 1.00 77.31 177 SER A N 1
ATOM 1440 C CA . SER A 1 177 ? 30.525 -1.235 -23.874 1.00 77.31 177 SER A CA 1
ATOM 1441 C C . SER A 1 177 ? 31.046 -1.797 -25.203 1.00 77.31 177 SER A C 1
ATOM 1443 O O . SER A 1 177 ? 32.129 -1.415 -25.649 1.00 77.31 177 SER A O 1
ATOM 1445 N N . ARG A 1 178 ? 30.254 -2.625 -25.899 1.00 74.75 178 ARG A N 1
ATOM 1446 C CA . ARG A 1 178 ? 30.628 -3.154 -27.221 1.00 74.75 178 ARG A CA 1
ATOM 1447 C C . ARG A 1 178 ? 30.786 -2.040 -28.255 1.00 74.75 178 ARG A C 1
ATOM 1449 O O . ARG A 1 178 ? 31.739 -2.069 -29.029 1.00 74.75 178 ARG A O 1
ATOM 1456 N N . ALA A 1 179 ? 29.889 -1.056 -28.276 1.00 69.19 179 ALA A N 1
ATOM 1457 C CA . ALA A 1 179 ? 29.960 0.079 -29.193 1.00 69.19 179 ALA A CA 1
ATOM 1458 C C . ALA A 1 179 ? 31.235 0.912 -28.975 1.00 69.19 179 ALA A C 1
ATOM 1460 O O . ALA A 1 179 ? 31.902 1.270 -29.949 1.00 69.19 179 ALA A O 1
ATOM 1461 N N . ALA A 1 180 ? 31.625 1.148 -27.718 1.00 70.50 180 ALA A N 1
ATOM 1462 C CA . ALA A 1 180 ? 32.883 1.814 -27.381 1.00 70.50 180 ALA A CA 1
ATOM 1463 C C . ALA A 1 180 ? 34.107 1.020 -27.882 1.00 70.50 180 ALA A C 1
ATOM 1465 O O . ALA A 1 180 ? 35.035 1.596 -28.464 1.00 70.50 180 ALA A O 1
ATOM 1466 N N . ASP A 1 181 ? 34.090 -0.308 -27.741 1.00 75.25 181 ASP A N 1
ATOM 1467 C CA . ASP A 1 181 ? 35.151 -1.182 -28.251 1.00 75.25 181 ASP A CA 1
ATOM 1468 C C . ASP A 1 181 ? 35.230 -1.184 -29.784 1.00 75.25 181 ASP A C 1
ATOM 1470 O O . ASP A 1 181 ? 36.327 -1.092 -30.354 1.00 75.25 181 ASP A O 1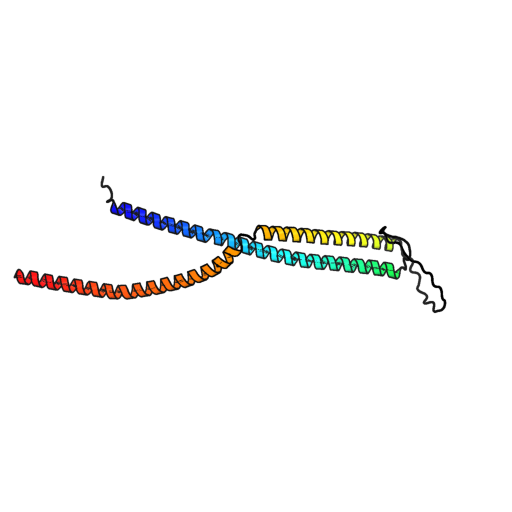
ATOM 1474 N N . TYR A 1 182 ? 34.085 -1.237 -30.472 1.00 69.94 182 TYR A N 1
ATOM 1475 C CA . TYR A 1 182 ? 34.022 -1.116 -31.929 1.00 69.94 182 TYR A CA 1
ATOM 1476 C C . TYR A 1 182 ? 34.545 0.241 -32.398 1.00 69.94 182 TYR A C 1
ATOM 1478 O O . TYR A 1 182 ? 35.389 0.287 -33.292 1.00 69.94 182 TYR A O 1
ATOM 1486 N N . GLN A 1 183 ? 34.138 1.342 -31.761 1.00 61.88 183 GLN A N 1
ATOM 1487 C CA . GLN A 1 183 ? 34.623 2.682 -32.095 1.00 61.88 183 GLN A CA 1
ATOM 1488 C C . GLN A 1 183 ? 36.149 2.781 -31.943 1.00 61.88 183 GLN A C 1
ATOM 1490 O O . GLN A 1 183 ? 36.836 3.332 -32.809 1.00 61.88 183 GLN A O 1
ATOM 1495 N N . ARG A 1 184 ? 36.714 2.192 -30.880 1.00 69.50 184 ARG A N 1
ATOM 1496 C CA . ARG A 1 184 ? 38.166 2.171 -30.645 1.00 69.50 184 ARG A CA 1
ATOM 1497 C C . ARG A 1 184 ? 38.922 1.365 -31.705 1.00 69.50 184 ARG A C 1
ATOM 1499 O O . ARG A 1 184 ? 40.012 1.780 -32.107 1.00 69.50 184 ARG A O 1
ATOM 1506 N N . LYS A 1 185 ? 38.366 0.241 -32.167 1.00 67.56 185 LYS A N 1
ATOM 1507 C CA . LYS A 1 185 ? 38.951 -0.581 -33.243 1.00 67.56 185 LYS A CA 1
ATOM 1508 C C . LYS A 1 185 ? 38.835 0.102 -34.608 1.00 67.56 185 LYS A C 1
ATOM 1510 O O . LYS A 1 185 ? 39.845 0.229 -35.297 1.00 67.56 185 LYS A O 1
ATOM 1515 N N . SER A 1 186 ? 37.664 0.634 -34.953 1.00 62.06 186 SER A N 1
ATOM 1516 C CA . SER A 1 186 ? 37.412 1.294 -36.240 1.00 62.06 186 SER A CA 1
ATOM 1517 C C . SER A 1 186 ? 38.313 2.505 -36.474 1.00 62.06 186 SER A C 1
ATOM 1519 O O . SER A 1 186 ? 38.766 2.709 -37.595 1.00 62.06 186 SER A O 1
ATOM 1521 N N . ARG A 1 187 ? 38.670 3.267 -35.429 1.00 65.50 187 ARG A N 1
ATOM 1522 C CA . ARG A 1 187 ? 39.634 4.379 -35.550 1.00 65.50 187 ARG A CA 1
ATOM 1523 C C . ARG A 1 187 ? 41.018 3.923 -36.023 1.00 65.50 187 ARG A C 1
ATOM 1525 O O . ARG A 1 187 ? 41.641 4.609 -36.828 1.00 65.50 187 ARG A O 1
ATOM 1532 N N . LYS A 1 188 ? 41.495 2.766 -35.550 1.00 68.19 188 LYS A N 1
ATOM 1533 C CA . LYS A 1 188 ? 42.788 2.203 -35.975 1.00 68.19 188 LYS A CA 1
ATOM 1534 C C . LYS A 1 188 ? 42.720 1.718 -37.421 1.00 68.19 188 LYS A C 1
ATOM 1536 O O . LYS A 1 188 ? 43.611 2.023 -38.206 1.00 68.19 188 LYS A O 1
ATOM 1541 N N . THR A 1 189 ? 41.641 1.028 -37.780 1.00 64.81 189 THR A N 1
ATOM 1542 C CA . THR A 1 189 ? 41.426 0.524 -39.142 1.00 64.81 189 THR A CA 1
ATOM 1543 C C . THR A 1 189 ? 41.260 1.659 -40.155 1.00 64.81 189 THR A C 1
ATOM 1545 O O . THR A 1 189 ? 41.833 1.594 -41.238 1.00 64.81 189 THR A O 1
ATOM 1548 N N . LEU A 1 190 ? 40.563 2.739 -39.789 1.00 68.94 190 LEU A N 1
ATOM 1549 C CA . LEU A 1 190 ? 40.398 3.923 -40.636 1.00 68.94 190 LEU A CA 1
ATOM 1550 C C . LEU A 1 190 ? 41.741 4.617 -40.899 1.00 68.94 190 LEU A C 1
ATOM 1552 O O . LEU A 1 190 ? 42.036 4.928 -42.050 1.00 68.94 190 LEU A O 1
ATOM 1556 N N . CYS A 1 191 ? 42.596 4.781 -39.880 1.00 73.00 191 CYS A N 1
ATOM 1557 C CA . CYS A 1 191 ? 43.955 5.302 -40.080 1.00 73.00 191 CYS A CA 1
ATOM 1558 C C . CYS A 1 191 ? 44.768 4.460 -41.074 1.00 73.00 191 CYS A C 1
ATOM 1560 O O . CYS A 1 191 ? 45.460 5.022 -41.919 1.00 73.00 191 CYS A O 1
ATOM 1562 N N . ILE A 1 192 ? 44.676 3.127 -40.998 1.00 75.38 192 ILE A N 1
ATOM 1563 C CA . ILE A 1 192 ? 45.399 2.224 -41.907 1.00 75.38 192 ILE A CA 1
ATOM 1564 C C . ILE A 1 192 ? 44.894 2.382 -43.349 1.00 75.38 192 ILE A C 1
ATOM 1566 O O . ILE A 1 192 ? 45.704 2.503 -44.265 1.00 75.38 192 ILE A O 1
ATOM 1570 N N . ILE A 1 193 ? 43.574 2.442 -43.556 1.00 78.69 193 ILE A N 1
ATOM 1571 C CA . ILE A 1 193 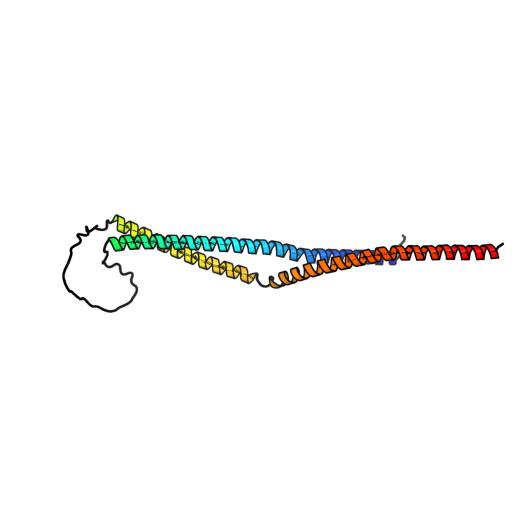? 42.977 2.632 -44.890 1.00 78.69 193 ILE A CA 1
ATOM 1572 C C . ILE A 1 193 ? 43.400 3.979 -45.493 1.00 78.69 193 ILE A C 1
ATOM 1574 O O . ILE A 1 193 ? 43.791 4.030 -46.658 1.00 78.69 193 ILE A O 1
ATOM 1578 N N . VAL A 1 194 ? 43.379 5.058 -44.703 1.00 83.12 194 VAL A N 1
ATOM 1579 C CA . VAL A 1 194 ? 43.824 6.388 -45.155 1.00 83.12 194 VAL A CA 1
ATOM 1580 C C . VAL A 1 194 ? 45.301 6.366 -45.558 1.00 83.12 194 VAL A C 1
ATOM 1582 O O . VAL A 1 194 ? 45.647 6.904 -46.606 1.00 83.12 194 VAL A O 1
ATOM 1585 N N . LEU A 1 195 ? 46.163 5.698 -44.785 1.00 83.44 195 LEU A N 1
ATOM 1586 C CA . LEU A 1 195 ? 47.586 5.548 -45.114 1.00 83.44 195 LEU A CA 1
ATOM 1587 C C . LEU A 1 195 ? 47.798 4.842 -46.461 1.00 83.44 195 LEU A C 1
ATOM 1589 O O . LEU A 1 195 ? 48.578 5.315 -47.286 1.00 83.44 195 LEU A O 1
ATOM 1593 N N . ILE A 1 196 ? 47.074 3.746 -46.706 1.00 88.50 196 ILE A N 1
ATOM 1594 C CA . ILE A 1 196 ? 47.154 2.989 -47.965 1.00 88.50 196 ILE A CA 1
ATOM 1595 C C . ILE A 1 196 ? 46.699 3.848 -49.151 1.00 88.50 196 ILE A C 1
ATOM 1597 O O . ILE A 1 196 ? 47.363 3.854 -50.187 1.00 88.50 196 ILE A O 1
ATOM 1601 N N . LEU A 1 197 ? 45.607 4.605 -49.002 1.00 89.88 197 LEU A N 1
ATOM 1602 C CA . LEU A 1 197 ? 45.118 5.497 -50.058 1.00 89.88 197 LEU A CA 1
ATOM 1603 C C . LEU A 1 197 ? 46.129 6.595 -50.398 1.00 89.88 197 LEU A C 1
ATOM 1605 O O . LEU A 1 197 ? 46.376 6.843 -51.576 1.00 89.88 197 LEU A O 1
ATOM 1609 N N . VAL A 1 198 ? 46.752 7.215 -49.390 1.00 90.00 198 VAL A N 1
ATOM 1610 C CA . VAL A 1 198 ? 47.791 8.236 -49.604 1.00 90.00 198 VAL A CA 1
ATOM 1611 C C . VAL A 1 198 ? 48.975 7.651 -50.374 1.00 90.00 198 VAL A C 1
ATOM 1613 O O . VAL A 1 198 ? 49.412 8.241 -51.360 1.00 90.00 198 VAL A O 1
ATOM 1616 N N . ILE A 1 199 ? 49.457 6.468 -49.980 1.00 91.88 199 ILE A N 1
ATOM 1617 C CA . ILE A 1 199 ? 50.553 5.781 -50.680 1.00 91.88 199 ILE A CA 1
ATOM 1618 C C . ILE A 1 199 ? 50.161 5.476 -52.133 1.00 91.88 199 ILE A C 1
ATOM 1620 O O . ILE A 1 199 ? 50.943 5.736 -53.046 1.00 91.88 199 ILE A O 1
ATOM 1624 N N . GLY A 1 200 ? 48.942 4.982 -52.364 1.00 92.56 200 GLY A N 1
ATOM 1625 C CA . GLY A 1 200 ? 48.433 4.703 -53.708 1.00 92.56 200 GLY A CA 1
ATOM 1626 C C . GLY A 1 200 ? 48.417 5.942 -54.606 1.00 92.56 200 GLY A C 1
ATOM 1627 O O . GLY A 1 200 ? 48.900 5.888 -55.735 1.00 92.56 200 GLY A O 1
ATOM 1628 N N . VAL A 1 201 ? 47.935 7.079 -54.093 1.00 94.38 201 VAL A N 1
ATOM 1629 C CA . VAL A 1 201 ? 47.921 8.353 -54.832 1.00 94.38 201 VAL A CA 1
ATOM 1630 C C . VAL A 1 201 ? 49.338 8.817 -55.176 1.00 94.38 201 VAL A C 1
ATOM 1632 O O . VAL A 1 201 ? 49.576 9.253 -56.301 1.00 94.38 201 VAL A O 1
ATOM 1635 N N . VAL A 1 202 ? 50.291 8.684 -54.248 1.00 93.62 202 VAL A N 1
ATOM 1636 C CA . VAL A 1 202 ? 51.699 9.048 -54.487 1.00 93.62 202 VAL A CA 1
ATOM 1637 C C . VAL A 1 202 ? 52.316 8.187 -55.590 1.00 93.62 202 VAL A C 1
ATOM 1639 O O . VAL A 1 202 ? 52.962 8.724 -56.488 1.00 93.62 202 VAL A O 1
ATOM 1642 N N . ILE A 1 203 ? 52.088 6.871 -55.565 1.00 94.75 203 ILE A N 1
ATOM 1643 C CA . ILE A 1 203 ? 52.607 5.948 -56.587 1.00 94.75 203 ILE A CA 1
ATOM 1644 C C . ILE A 1 203 ? 52.022 6.281 -57.962 1.00 94.75 203 ILE A C 1
ATOM 1646 O O . ILE A 1 203 ? 52.765 6.397 -58.935 1.00 94.75 203 ILE A O 1
ATOM 1650 N N . ILE A 1 204 ? 50.704 6.480 -58.046 1.00 94.19 204 ILE A N 1
ATOM 1651 C CA . ILE A 1 204 ? 50.036 6.846 -59.303 1.00 94.19 204 ILE A CA 1
ATOM 1652 C C . ILE A 1 204 ? 50.583 8.180 -59.825 1.00 94.19 204 ILE A C 1
ATOM 1654 O O . ILE A 1 204 ? 50.908 8.289 -61.007 1.00 94.19 204 ILE A O 1
ATOM 1658 N N . GLY A 1 205 ? 50.745 9.175 -58.948 1.00 91.94 205 GLY A N 1
ATOM 1659 C CA . GLY A 1 205 ? 51.336 10.465 -59.298 1.00 91.94 205 GLY A CA 1
ATOM 1660 C C . GLY A 1 205 ? 52.761 10.338 -59.839 1.00 91.94 205 GLY A C 1
ATOM 1661 O O . GLY A 1 205 ? 53.078 10.947 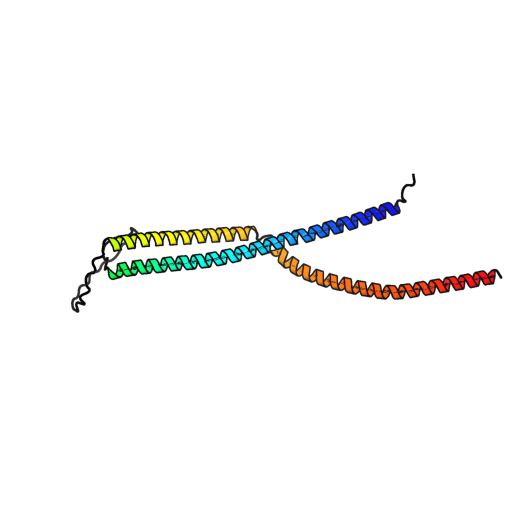-60.858 1.00 91.94 205 GLY A O 1
ATOM 1662 N N . ALA A 1 206 ? 53.598 9.505 -59.215 1.00 91.69 206 ALA A N 1
ATOM 1663 C CA . ALA A 1 206 ? 54.969 9.254 -59.659 1.00 91.69 206 ALA A CA 1
ATOM 1664 C C . ALA A 1 206 ? 55.026 8.570 -61.035 1.00 91.69 206 ALA A C 1
ATOM 1666 O O . ALA A 1 206 ? 55.839 8.958 -61.871 1.00 91.69 206 ALA A O 1
ATOM 1667 N N . ILE A 1 207 ? 54.140 7.603 -61.300 1.00 94.00 207 ILE A N 1
ATOM 1668 C CA . ILE A 1 207 ? 54.047 6.931 -62.605 1.00 94.00 207 ILE A CA 1
ATOM 1669 C C . ILE A 1 207 ? 53.619 7.923 -63.689 1.00 94.00 207 ILE A C 1
ATOM 1671 O O . ILE A 1 207 ? 54.249 7.996 -64.739 1.00 94.00 207 ILE A O 1
ATOM 1675 N N . VAL A 1 208 ? 52.575 8.719 -63.441 1.00 93.00 208 VAL A N 1
ATOM 1676 C CA . VAL A 1 208 ? 52.091 9.714 -64.412 1.00 93.00 208 VAL A CA 1
ATOM 1677 C C . VAL A 1 208 ? 53.144 10.791 -64.674 1.00 93.00 208 VAL A C 1
ATOM 1679 O O . VAL A 1 208 ? 53.329 11.197 -65.819 1.00 93.00 208 VAL A O 1
ATOM 1682 N N . TRP A 1 209 ? 53.852 11.243 -63.638 1.00 92.00 209 TRP A N 1
ATOM 1683 C CA . TRP A 1 209 ? 54.937 12.211 -63.780 1.00 92.00 209 TRP A CA 1
ATOM 1684 C C . TRP A 1 209 ? 56.124 11.628 -64.558 1.00 92.00 209 TRP A C 1
ATOM 1686 O O . TRP A 1 209 ? 56.615 12.278 -65.475 1.00 92.00 209 TRP A O 1
ATOM 1696 N N . GLY A 1 210 ? 56.518 10.385 -64.270 1.00 85.12 210 GLY A N 1
ATOM 1697 C CA . GLY A 1 210 ? 57.589 9.684 -64.984 1.00 85.12 210 GLY A CA 1
ATOM 1698 C C . GLY A 1 210 ? 57.252 9.315 -66.433 1.00 85.12 210 GLY A C 1
ATOM 1699 O O . GLY A 1 210 ? 58.158 9.214 -67.244 1.00 85.12 210 GLY A O 1
ATOM 1700 N N . LEU A 1 211 ? 55.970 9.149 -66.779 1.00 77.75 211 LEU A N 1
ATOM 1701 C CA . LEU A 1 211 ? 55.514 8.980 -68.168 1.00 77.75 211 LEU A CA 1
ATOM 1702 C C . LEU A 1 211 ? 55.422 10.307 -68.938 1.00 77.75 211 LEU A C 1
ATOM 1704 O O . LEU A 1 211 ? 55.329 10.298 -70.164 1.00 77.75 211 LEU A O 1
ATOM 1708 N N . LYS A 1 212 ? 55.365 11.439 -68.225 1.00 78.00 212 LYS A N 1
ATOM 1709 C CA . LYS A 1 212 ? 55.254 12.784 -68.808 1.00 78.00 212 LYS A CA 1
ATOM 1710 C C . LYS A 1 212 ? 56.612 13.487 -68.947 1.00 78.00 212 LYS A C 1
ATOM 1712 O O . LYS A 1 212 ? 56.697 14.416 -69.750 1.00 78.00 212 LYS A O 1
ATOM 1717 N N . SER A 1 213 ? 57.613 13.089 -68.156 1.00 67.75 213 SER A N 1
ATOM 1718 C CA . SER A 1 213 ? 59.014 13.527 -68.264 1.00 67.75 213 SER A CA 1
ATOM 1719 C C . SER A 1 213 ? 59.789 12.710 -69.289 1.00 67.75 213 SER A C 1
ATOM 1721 O O . SER A 1 213 ? 60.807 13.268 -69.755 1.00 67.75 213 SER A O 1
#

Organism: Dipodomys ordii (NCBI:txid10020)

pLDDT: mean 71.4, std 17.21, range [30.11, 94.75]

InterPro domains:
  IPR000727 Target SNARE coiled-coil homology domain [PF05739] (154-204)
  IPR000727 Target SNARE coiled-coil homology domain [PS50192] (117-179)
  IPR000727 Target SNARE coiled-coil homology domain [SM00397] (112-179)
  IPR006011 Syntaxin, N-terminal domain [PF14523] (35-99)
  IPR006012 Syntaxin/epimorphin, conserved site [PS00914] (123-162)
  IPR010989 SNARE [SSF47661] (33-172)
  IPR045242 Syntaxin [PTHR19957] (37-197)

Sequence (213 aa):
MNLLPQDKYAQYLQYLNILSECYLDSISLFLPFLQRQRKIQKDRLVAEFTTSLTNFQKVQRQAAEREKEFVARVRASSRVSGSFSEDVSKEKNLVSWESPAQPQVQVQDEEITEDDLRLIHERESSIRQLEADIMDINEIFKDLGMMIHEQGDVIDSIEANVENAEVHVQQANQQLSRAADYQRKSRKTLCIIVLILVIGVVIIGAIVWGLKS

Foldseek 3Di:
DDDDPPVVVVVVVVVVVVVVVVVVVVVVVVVVVVVVVVVVVVVVVLVVVVVVLVVVLVVLVVLLVVLVVVLVVLCVLQVCPDDPPPDDDDDDDDDDDDDDDDDDPPSPNPHDDPVNVVVSVVSVVVSVVSVVVSVVSVVVVVVSVVVVVVVPVCPVVVVVVVVVVVVVVVVVVVVVVVVVVVVVVVVVVVVVVVVVVVVVVVVVVVVVVVVVD

Secondary structure (DSSP, 8-state):
--PPPHHHHHHHHHHHHHHHHHHHHHHHHHHHHHHHHHHHHHHHHHHHHHHHHHHHHHHHHHHHHHHHHHHHHHHHHTT--S----S-----------------------PPPHHHHHHHHHHHHHHHHHHHHHHHHHHHHHHHHHHHHTTGGGSHHHHHHHHHHHHHHHHHHHHHHHHHHHHHHHHHHHHHHHHHHHHHHHHHHHHHHHHH-